Protein 6WQW (pdb70)

Secondary structure (DSSP, 8-state):
--HHHHTTTT-EEEEEE-TTHHHHTHHHHHHH-SEEEESSTTSHHHH-SBTTB---HHHHHHHHHHHHTT-EEEEEEEEESTT--GGGG--HHHHHHHHHHHHHHHHHHTTTTEEEEEEEE--S---THHHHHHHHHHHHH-TTSEEEEEESSTTSHHHHHHHHHHHHHHHHTT----EEEE--EEESSSS-HHHHHHHHHHHHTT--EEEEEEEEEESS-SS------SS--HHHHHHHHHHHHHHHHHHHHTTTTEEEEEESSSSTTS-GGGTSSSTT-----SSB-TTS-B-HHHHHHHHH-

Organism: Thermobacillus composti (strain DSM 18247 / JCM 13945 / KWC4) (NCBI:txid717605)

Foldseek 3Di:
DAQCVLCVLQAFEAEEDWLPCCPVCVVLCLGHGQAYEHLPCLDACNADVAPPDGDCVGVVVRLVSNVVSNHAYAAPALAEDPDDHPNLPCPPVSNLVSSLVSLLVSLLVCAVRHQAYQQYEACQPCPLVSVLSSLVSNCVNHVRHAYEHEYEPCLVVVSVVVVLVSVVVSVVVVRRHAEYEYQAAEELVDDDLVSVLVSVVSRVVVVHAYEDAAHWYWLDDPVDADAPDPDDDPVSLVSLLVRLLSNLLSSSVVSVRYHHYYHHHSFQLDHCVCPPPHDNHGTGIDQHYSVSHGGSSVVSNSVSD

Sequence (305 aa):
LKLWEVFKDDFDIGAAVNVRTVDSAAELLRAQYNSITAENEMKPINTQPSEGVFTFEQADKIADFAAKHGKKLRGHTLVWHNQTPDWFFEGKETLLRRMRDHIHAVAGRYKGRTYCWDVVNEAVADGPEFIVRAFEYAHEADPDALLFYNDYNECNPAKRDKIIRLVKWLKEQGAPIHGIGMQGHYNLASPSIAEVREAIEKYAELGLVIHVTELDMSVYAWDDRRTDLLEPTAEMVERQAELYEQLFSLYREYRDVIRSVTFWGAADDYTWLSYFPVRGRRNWPLLFDAQHRPKEAFRRVVRTA

Structure (mmCIF, N/CA/C/O backbone):
data_6WQW
#
_entry.id   6WQW
#
_cell.length_a   81.264
_cell.length_b   81.264
_cell.length_c   92.363
_cell.angle_alpha   90.000
_cell.angle_beta   90.000
_cell.angle_gamma   90.000
#
_symmetry.space_group_name_H-M   'P 43 21 2'
#
loop_
_entity.id
_entity.type
_entity.pdbx_description
1 polymer Beta-xylanase
2 non-polymer beta-D-xylopyranose
3 water water
#
loop_
_atom_site.group_PDB
_atom_site.id
_atom_site.type_symbol
_atom_site.label_atom_id
_atom_site.label_alt_id
_atom_site.label_comp_id
_atom_site.label_asym_id
_atom_site.label_entity_id
_atom_site.label_seq_id
_atom_site.pdbx_PDB_ins_code
_atom_site.Cartn_x
_atom_site.Cartn_y
_atom_site.Cartn_z
_atom_site.occupancy
_atom_site.B_iso_or_equiv
_atom_site.auth_seq_id
_atom_site.auth_comp_id
_atom_site.auth_asym_id
_atom_site.auth_atom_id
_atom_site.pdbx_PDB_model_num
ATOM 1 N N . LEU A 1 4 ? 34.887 10.756 54.533 1.00 55.54 4 LEU A N 1
ATOM 2 C CA . LEU A 1 4 ? 35.002 12.210 54.501 1.00 57.57 4 LEU A CA 1
ATOM 3 C C . LEU A 1 4 ? 36.238 12.634 53.714 1.00 48.45 4 LEU A C 1
ATOM 4 O O . LEU A 1 4 ? 37.278 11.979 53.773 1.00 40.65 4 LEU A O 1
ATOM 9 N N . LYS A 1 5 ? 36.119 13.739 52.981 1.00 46.89 5 LYS A N 1
ATOM 10 C CA . LYS A 1 5 ? 37.143 14.175 52.042 1.00 42.44 5 LYS A CA 1
ATOM 11 C C . LYS A 1 5 ? 37.609 15.580 52.398 1.00 38.40 5 LYS A C 1
ATOM 12 O O . LYS A 1 5 ? 36.786 16.475 52.618 1.00 39.49 5 LYS A O 1
ATOM 18 N N . LEU A 1 6 ? 38.933 15.760 52.446 1.00 38.43 6 LEU A N 1
ATOM 19 C CA . LEU A 1 6 ? 39.520 17.025 52.884 1.00 38.52 6 LEU A CA 1
ATOM 20 C C . LEU A 1 6 ? 39.025 18.193 52.041 1.00 38.42 6 LEU A C 1
ATOM 21 O O . LEU A 1 6 ? 38.576 19.213 52.578 1.00 47.90 6 LEU A O 1
ATOM 26 N N . TRP A 1 7 ? 39.119 18.069 50.714 1.00 33.21 7 TRP A N 1
ATOM 27 C CA . TRP A 1 7 ? 38.732 19.174 49.842 1.00 32.93 7 TRP A CA 1
ATOM 28 C C . TRP A 1 7 ? 37.286 19.588 50.080 1.00 32.39 7 TRP A C 1
ATOM 29 O O . TRP A 1 7 ? 36.979 20.784 50.145 1.00 35.69 7 TRP A O 1
ATOM 40 N N . GLU A 1 8 ? 36.381 18.615 50.207 1.00 36.24 8 GLU A N 1
ATOM 41 C CA . GLU A 1 8 ? 34.974 18.943 50.410 1.00 45.11 8 GLU A CA 1
ATOM 42 C C . GLU A 1 8 ? 34.747 19.658 51.735 1.00 43.28 8 GLU A C 1
ATOM 43 O O . GLU A 1 8 ? 33.857 20.510 51.832 1.00 46.43 8 GLU A O 1
ATOM 49 N N . VAL A 1 9 ? 35.539 19.335 52.757 1.00 42.67 9 VAL A N 1
ATOM 50 C CA . VAL A 1 9 ? 35.368 19.974 54.057 1.00 41.90 9 VAL A CA 1
ATOM 51 C C . VAL A 1 9 ? 35.687 21.463 53.969 1.00 41.99 9 VAL A C 1
ATOM 52 O O . VAL A 1 9 ? 35.019 22.292 54.599 1.00 38.51 9 VAL A O 1
ATOM 56 N N . PHE A 1 10 ? 36.688 21.832 53.169 1.00 37.67 10 PHE A N 1
ATOM 57 C CA . PHE A 1 10 ? 37.127 23.218 53.047 1.00 38.70 10 PHE A CA 1
ATOM 58 C C . PHE A 1 10 ? 36.796 23.824 51.686 1.00 41.75 10 PHE A C 1
ATOM 59 O O . PHE A 1 10 ? 37.392 24.838 51.308 1.00 40.08 10 PHE A O 1
ATOM 67 N N . LYS A 1 11 ? 35.851 23.234 50.947 1.00 41.99 11 LYS A N 1
ATOM 68 C CA . LYS A 1 11 ? 35.651 23.631 49.555 1.00 48.01 11 LYS A CA 1
ATOM 69 C C . LYS A 1 11 ? 35.211 25.084 49.424 1.00 45.00 11 LYS A C 1
ATOM 70 O O . LYS A 1 11 ? 35.507 25.729 48.412 1.00 48.19 11 LYS A O 1
ATOM 76 N N . ASP A 1 12 ? 34.511 25.618 50.422 1.00 48.54 12 ASP A N 1
ATOM 77 C CA . ASP A 1 12 ? 34.113 27.018 50.414 1.00 50.40 12 ASP A CA 1
ATOM 78 C C . ASP A 1 12 ? 35.085 27.909 51.173 1.00 50.68 12 ASP A C 1
ATOM 79 O O . ASP A 1 12 ? 34.835 29.111 51.301 1.00 47.20 12 ASP A O 1
ATOM 84 N N . ASP A 1 13 ? 36.183 27.349 51.679 1.00 52.09 13 ASP A N 1
ATOM 85 C CA . ASP A 1 13 ? 37.240 28.114 52.326 1.00 46.30 13 ASP A CA 1
ATOM 86 C C . ASP A 1 13 ? 38.436 28.330 51.407 1.00 44.99 13 ASP A C 1
ATOM 87 O O . ASP A 1 13 ? 38.870 29.468 51.209 1.00 40.65 13 ASP A O 1
ATOM 92 N N . PHE A 1 14 ? 38.976 27.251 50.846 1.00 40.91 14 PHE A N 1
ATOM 93 C CA . PHE A 1 14 ? 40.126 27.300 49.952 1.00 36.26 14 PHE A CA 1
ATOM 94 C C . PHE A 1 14 ? 40.308 25.920 49.339 1.00 32.55 14 PHE A C 1
ATOM 95 O O . PHE A 1 14 ? 39.784 24.925 49.848 1.00 36.75 14 PHE A O 1
ATOM 103 N N . ASP A 1 15 ? 41.056 25.872 48.240 1.00 30.81 15 ASP A N 1
ATOM 104 C CA . ASP A 1 15 ? 41.431 24.589 47.664 1.00 38.85 15 ASP A CA 1
ATOM 105 C C . ASP A 1 15 ? 42.294 23.806 48.646 1.00 35.56 15 ASP A C 1
ATOM 106 O O . ASP A 1 15 ? 42.962 24.376 49.513 1.00 30.78 15 ASP A O 1
ATOM 111 N N . ILE A 1 16 ? 42.274 22.485 48.508 1.00 34.81 16 ILE A N 1
ATOM 112 C CA . ILE A 1 16 ? 43.159 21.601 49.256 1.00 38.64 16 ILE A CA 1
ATOM 113 C C . ILE A 1 16 ? 44.013 20.870 48.233 1.00 34.53 16 ILE A C 1
ATOM 114 O O . ILE A 1 16 ? 43.532 19.957 47.548 1.00 29.98 16 ILE A O 1
ATOM 119 N N . GLY A 1 17 ? 45.275 21.270 48.124 1.00 34.71 17 GLY A N 1
ATOM 120 C CA . GLY A 1 17 ? 46.133 20.741 47.084 1.00 35.39 17 GLY A CA 1
ATOM 121 C C . GLY A 1 17 ? 47.238 19.824 47.562 1.00 35.22 17 GLY A C 1
ATOM 122 O O . GLY A 1 17 ? 47.533 19.764 48.760 1.00 32.02 17 GLY A O 1
ATOM 123 N N . ALA A 1 18 ? 47.855 19.102 46.629 1.00 30.19 18 ALA A N 1
ATOM 124 C CA . ALA A 1 18 ? 48.970 18.221 46.934 1.00 28.68 18 ALA A CA 1
ATOM 125 C C . ALA A 1 18 ? 49.988 18.291 45.808 1.00 30.83 18 ALA A C 1
ATOM 126 O O . ALA A 1 18 ? 49.621 18.330 44.630 1.00 30.85 18 ALA A O 1
ATOM 128 N N . ALA A 1 19 ? 51.264 18.313 46.177 1.00 34.86 19 ALA A N 1
ATOM 129 C CA . ALA A 1 19 ? 52.331 18.204 45.196 1.00 30.48 19 ALA A CA 1
ATOM 130 C C . ALA A 1 19 ? 52.501 16.750 44.784 1.00 34.91 19 ALA A C 1
ATOM 131 O O . ALA A 1 19 ? 52.452 15.844 45.620 1.00 35.67 19 ALA A O 1
ATOM 133 N N . VAL A 1 20 ? 52.686 16.526 43.483 1.00 32.23 20 VAL A N 1
ATOM 134 C CA . VAL A 1 20 ? 52.865 15.185 42.947 1.00 42.59 20 VAL A CA 1
ATOM 135 C C . VAL A 1 20 ? 54.036 15.185 41.974 1.00 39.63 20 VAL A C 1
ATOM 136 O O . VAL A 1 20 ? 54.431 16.220 41.433 1.00 35.04 20 VAL A O 1
ATOM 140 N N . ASN A 1 21 ? 54.596 13.997 41.768 1.00 38.99 21 ASN A N 1
ATOM 141 C CA . ASN A 1 21 ? 55.617 13.757 40.760 1.00 41.10 21 ASN A CA 1
ATOM 142 C C . ASN A 1 21 ? 55.163 12.596 39.883 1.00 43.42 21 ASN A C 1
ATOM 143 O O . ASN A 1 21 ? 54.068 12.052 40.057 1.00 39.00 21 ASN A O 1
ATOM 148 N N . VAL A 1 22 ? 56.020 12.206 38.936 1.00 38.55 22 VAL A N 1
ATOM 149 C CA . VAL A 1 22 ? 55.665 11.149 37.995 1.00 39.41 22 VAL A CA 1
ATOM 150 C C . VAL A 1 22 ? 55.433 9.815 38.690 1.00 41.09 22 VAL A C 1
ATOM 151 O O . VAL A 1 22 ? 54.815 8.918 38.109 1.00 41.33 22 VAL A O 1
ATOM 155 N N . ARG A 1 23 ? 55.913 9.658 39.924 1.00 42.44 23 ARG A N 1
ATOM 156 C CA . ARG A 1 23 ? 55.687 8.433 40.686 1.00 45.64 23 ARG A CA 1
ATOM 157 C C . ARG A 1 23 ? 54.419 8.531 41.532 1.00 40.61 23 ARG A C 1
ATOM 158 O O . ARG A 1 23 ? 53.507 7.708 41.396 1.00 37.92 23 ARG A O 1
ATOM 166 N N . TH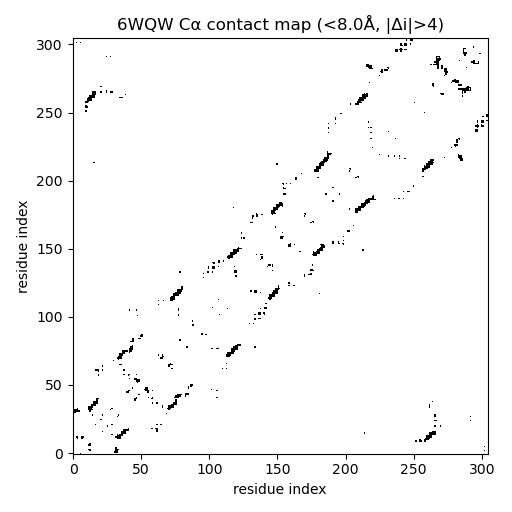R A 1 24 ? 54.350 9.537 42.409 1.00 40.19 24 THR A N 1
ATOM 167 C CA . THR A 1 24 ? 53.238 9.636 43.348 1.00 41.08 24 THR A CA 1
ATOM 168 C C . THR A 1 24 ? 51.911 9.931 42.663 1.00 39.70 24 THR A C 1
ATOM 169 O O . THR A 1 24 ? 50.857 9.674 43.253 1.00 43.69 24 THR A O 1
ATOM 173 N N . VAL A 1 25 ? 51.932 10.461 41.437 1.00 43.28 25 VAL A N 1
ATOM 174 C CA . VAL A 1 25 ? 50.685 10.651 40.708 1.00 40.10 25 VAL A CA 1
ATOM 175 C C . VAL A 1 25 ? 50.043 9.313 40.365 1.00 44.71 25 VAL A C 1
ATOM 176 O O . VAL A 1 25 ? 48.843 9.260 40.071 1.00 46.69 25 VAL A O 1
ATOM 180 N N . ASP A 1 26 ? 50.813 8.225 40.408 1.00 45.52 26 ASP A N 1
ATOM 181 C CA . ASP A 1 26 ? 50.299 6.873 40.229 1.00 47.79 26 ASP A CA 1
ATOM 182 C C . ASP A 1 26 ? 50.121 6.141 41.553 1.00 45.67 26 ASP A C 1
ATOM 183 O O . ASP A 1 26 ? 49.086 5.507 41.777 1.00 50.37 26 ASP A O 1
ATOM 188 N N . SER A 1 27 ? 51.115 6.221 42.442 1.00 44.87 27 SER A N 1
ATOM 189 C CA . SER A 1 27 ? 51.052 5.478 43.696 1.00 46.27 27 SER A CA 1
ATOM 190 C C . SER A 1 27 ? 50.007 6.050 44.645 1.00 44.44 27 SER A C 1
ATOM 191 O O . SER A 1 27 ? 49.435 5.308 45.452 1.00 47.71 27 SER A O 1
ATOM 194 N N . ALA A 1 28 ? 49.746 7.354 44.572 1.00 38.86 28 ALA A N 1
ATOM 195 C CA . ALA A 1 28 ? 48.739 8.004 45.402 1.00 43.26 28 ALA A CA 1
ATOM 196 C C . ALA A 1 28 ? 47.498 8.374 44.596 1.00 48.39 28 ALA A C 1
ATOM 197 O O . ALA A 1 28 ? 46.801 9.336 44.927 1.00 39.38 28 ALA A O 1
ATOM 199 N N . ALA A 1 29 ? 47.207 7.606 43.543 1.00 44.26 29 ALA A N 1
ATOM 200 C CA . ALA A 1 29 ? 46.121 7.958 42.632 1.00 51.07 29 ALA A CA 1
ATOM 201 C C . ALA A 1 29 ? 44.778 7.991 43.351 1.00 45.75 29 ALA A C 1
ATOM 202 O O . ALA A 1 29 ? 43.996 8.935 43.185 1.00 39.92 29 ALA A O 1
ATOM 204 N N . GLU A 1 30 ? 44.490 6.966 44.156 1.00 40.55 30 GLU A N 1
ATOM 205 C CA . GLU A 1 30 ? 43.206 6.911 44.847 1.00 46.98 30 GLU A CA 1
ATOM 206 C C . GLU A 1 30 ? 43.099 8.000 45.908 1.00 43.61 30 GLU A C 1
ATOM 207 O O . GLU A 1 30 ? 42.032 8.598 46.086 1.00 45.97 30 GLU A O 1
ATOM 213 N N . LEU A 1 31 ? 44.194 8.270 46.622 1.00 43.19 31 LEU A N 1
ATOM 214 C CA . LEU A 1 31 ? 44.176 9.316 47.640 1.00 42.05 31 LEU A CA 1
ATOM 215 C C . LEU A 1 31 ? 43.993 10.693 47.015 1.00 41.39 31 LEU A C 1
ATOM 216 O O . LEU A 1 31 ? 43.231 11.519 47.531 1.00 39.93 31 LEU A O 1
ATOM 221 N N . LEU A 1 32 ? 44.682 10.957 45.902 1.00 41.78 32 LEU A N 1
ATOM 222 C CA . LEU A 1 32 ? 44.557 12.253 45.244 1.00 40.43 32 LEU A CA 1
ATOM 223 C C . LEU A 1 32 ? 43.154 12.460 44.689 1.00 39.28 32 LEU A C 1
ATOM 224 O O . LEU A 1 32 ? 42.601 13.563 44.773 1.00 32.82 32 LEU A O 1
ATOM 229 N N . ARG A 1 33 ? 42.562 11.408 44.119 1.00 33.45 33 ARG A N 1
ATOM 230 C CA . ARG A 1 33 ? 41.225 11.527 43.546 1.00 42.92 33 ARG A CA 1
ATOM 231 C C . ARG A 1 33 ? 40.183 11.858 44.606 1.00 43.99 33 ARG A C 1
ATOM 232 O O . ARG A 1 33 ? 39.184 12.523 44.307 1.00 40.25 33 ARG A O 1
ATOM 240 N N . ALA A 1 34 ? 40.398 11.418 45.843 1.00 46.80 34 ALA A N 1
ATOM 241 C CA . ALA A 1 34 ? 39.397 11.545 46.895 1.00 43.21 34 ALA A CA 1
ATOM 242 C C . ALA A 1 34 ? 39.598 12.761 47.788 1.00 36.92 34 ALA A C 1
ATOM 243 O O . ALA A 1 34 ? 38.623 13.440 48.124 1.00 39.60 34 ALA A O 1
ATOM 245 N N . GLN A 1 35 ? 40.838 13.067 48.178 1.00 39.52 35 GLN A N 1
ATOM 246 C CA . GLN A 1 35 ? 41.081 14.016 49.255 1.00 38.90 35 GLN A CA 1
ATOM 247 C C . GLN A 1 35 ? 41.549 15.393 48.804 1.00 35.32 35 GLN A C 1
ATOM 248 O O . GLN A 1 35 ? 41.402 16.350 49.570 1.00 36.20 35 GLN A O 1
ATOM 254 N N . TYR A 1 36 ? 42.102 15.524 47.603 1.00 32.46 36 TYR A N 1
ATOM 255 C CA . TYR A 1 36 ? 42.596 16.801 47.115 1.00 32.88 36 TYR A CA 1
ATOM 256 C C . TYR A 1 36 ? 41.812 17.228 45.881 1.00 34.48 36 TYR A C 1
ATOM 257 O O . TYR A 1 36 ? 41.335 16.392 45.110 1.00 31.89 36 TYR A O 1
ATOM 266 N N . ASN A 1 37 ? 41.673 18.544 45.708 1.00 33.64 37 ASN A N 1
ATOM 267 C CA . ASN A 1 37 ? 41.068 19.111 44.511 1.00 35.33 37 ASN A CA 1
ATOM 268 C C . ASN A 1 37 ? 42.037 19.967 43.714 1.00 33.37 37 ASN A C 1
ATOM 269 O O . ASN A 1 37 ? 41.629 20.586 42.724 1.00 32.50 37 ASN A O 1
ATOM 274 N N . SER A 1 38 ? 43.299 20.029 44.124 1.00 32.79 38 SER A N 1
ATOM 275 C CA . SER A 1 38 ? 44.316 20.802 43.437 1.00 34.67 38 SER A CA 1
ATOM 276 C C . SER A 1 38 ? 45.601 19.991 43.419 1.00 38.27 38 SER A C 1
ATOM 277 O O . SER A 1 38 ? 45.908 19.278 44.379 1.00 31.45 38 SER A O 1
ATOM 280 N N . ILE A 1 39 ? 46.342 20.090 42.320 1.00 31.10 39 ILE A N 1
ATOM 281 C CA . ILE A 1 39 ? 47.584 19.351 42.142 1.00 32.11 39 ILE A CA 1
ATOM 282 C C . ILE A 1 39 ? 48.662 20.322 41.683 1.00 30.26 39 ILE A C 1
ATOM 283 O O . ILE A 1 39 ? 48.388 21.252 40.917 1.00 32.98 39 ILE A O 1
ATOM 288 N N . THR A 1 40 ? 49.884 20.119 42.172 1.00 32.55 40 THR A N 1
ATOM 289 C CA . THR A 1 40 ? 51.048 20.865 41.719 1.00 30.24 40 THR A CA 1
ATOM 290 C C . THR A 1 40 ? 52.152 19.884 41.356 1.00 32.98 40 THR A C 1
ATOM 291 O O . THR A 1 40 ? 52.397 18.918 42.085 1.00 33.25 40 THR A O 1
ATOM 295 N N . ALA A 1 41 ? 52.804 20.124 40.222 1.00 31.65 41 ALA A N 1
ATOM 296 C CA . ALA A 1 41 ? 53.948 19.311 39.834 1.00 33.30 41 ALA A CA 1
ATOM 297 C C . ALA A 1 41 ? 55.146 19.658 40.708 1.00 29.17 41 ALA A C 1
ATOM 298 O O . ALA A 1 41 ? 55.543 20.823 40.801 1.00 36.84 41 ALA A O 1
ATOM 300 N N . GLU A 1 42 ? 55.722 18.641 41.352 1.00 35.02 42 GLU A N 1
ATOM 301 C CA . GLU A 1 42 ? 56.791 18.884 42.316 1.00 34.26 42 GLU A CA 1
ATOM 302 C C . GLU A 1 42 ? 58.062 19.373 41.630 1.00 37.21 42 GLU A C 1
ATOM 303 O O . GLU A 1 42 ? 58.695 20.330 42.088 1.00 35.74 42 GLU A O 1
ATOM 309 N N . ASN A 1 43 ? 58.454 18.723 40.533 1.00 38.51 43 ASN A N 1
ATOM 310 C CA . ASN A 1 43 ? 59.672 19.081 39.817 1.00 35.34 43 ASN A CA 1
ATOM 311 C C . ASN A 1 43 ? 59.511 19.131 38.306 1.00 37.09 43 ASN A C 1
ATOM 312 O O . ASN A 1 43 ? 60.383 19.693 37.633 1.00 36.97 43 ASN A O 1
ATOM 317 N N . GLU A 1 44 ? 58.432 18.579 37.755 1.00 35.09 44 GLU A N 1
ATOM 318 C CA . GLU A 1 44 ? 58.358 18.314 36.325 1.00 32.58 44 GLU A CA 1
ATOM 319 C C . GLU A 1 44 ? 58.121 19.564 35.487 1.00 32.39 44 GLU A C 1
ATOM 320 O O . GLU A 1 44 ? 58.376 19.535 34.278 1.00 37.51 44 GLU A O 1
ATOM 326 N N . MET A 1 45 ? 57.647 20.653 36.087 1.00 35.03 45 MET A N 1
ATOM 327 C CA . MET A 1 45 ? 57.444 21.906 35.372 1.00 36.08 45 MET A CA 1
ATOM 328 C C . MET A 1 45 ? 58.527 22.933 35.675 1.00 36.83 45 MET A C 1
ATOM 329 O O . MET A 1 45 ? 58.368 24.109 35.333 1.00 40.18 45 MET A O 1
ATOM 334 N N . LYS A 1 46 ? 59.619 22.516 36.306 1.00 42.01 46 LYS A N 1
ATOM 335 C CA . LYS A 1 46 ? 60.733 23.402 36.592 1.00 38.51 46 LYS A CA 1
ATOM 336 C C . LYS A 1 46 ? 61.572 23.619 35.334 1.00 38.88 46 LYS A C 1
ATOM 337 O O . LYS A 1 46 ? 61.472 22.852 34.373 1.00 36.48 46 LYS A O 1
ATOM 343 N N . PRO A 1 47 ? 62.394 24.676 35.307 1.00 36.55 47 PRO A N 1
ATOM 344 C CA . PRO A 1 47 ? 63.123 24.997 34.063 1.00 37.42 47 PRO A CA 1
ATOM 345 C C . PRO A 1 47 ? 64.000 23.873 33.525 1.00 43.63 47 PRO A C 1
ATOM 346 O O . PRO A 1 47 ? 63.930 23.575 32.324 1.00 50.71 47 PRO A O 1
ATOM 350 N N . ILE A 1 48 ? 64.831 23.240 34.361 1.00 41.16 48 ILE A N 1
ATOM 351 C CA . ILE A 1 48 ? 65.718 22.200 33.844 1.00 46.33 48 ILE A CA 1
ATOM 352 C C . ILE A 1 48 ? 64.942 20.982 33.363 1.00 41.77 48 ILE A C 1
ATOM 353 O O . ILE A 1 48 ? 65.442 20.228 32.521 1.00 43.24 48 ILE A O 1
ATOM 358 N N . ASN A 1 49 ? 63.733 20.764 33.876 1.00 39.00 49 ASN A N 1
ATOM 359 C CA . ASN A 1 49 ? 62.929 19.624 33.466 1.00 39.57 49 ASN A CA 1
ATOM 360 C C . ASN A 1 49 ? 62.053 19.923 32.258 1.00 38.41 49 ASN A C 1
ATOM 361 O O . ASN A 1 49 ? 61.497 18.989 31.669 1.00 33.82 49 ASN A O 1
ATOM 366 N N . THR A 1 50 ? 61.924 21.189 31.871 1.00 36.23 50 THR A N 1
ATOM 367 C CA . THR A 1 50 ? 61.110 21.581 30.727 1.00 36.96 50 THR A CA 1
ATOM 368 C C . THR A 1 50 ? 61.926 21.996 29.515 1.00 35.82 50 THR A C 1
ATOM 369 O O . THR A 1 50 ? 61.521 21.713 28.389 1.00 34.96 50 THR A O 1
ATOM 373 N N . GLN A 1 51 ? 63.066 22.663 29.705 1.00 40.05 51 GLN A N 1
ATOM 374 C CA . GLN A 1 51 ? 63.945 23.053 28.602 1.00 38.70 51 GLN A CA 1
ATOM 375 C C . GLN A 1 51 ? 65.383 22.719 28.973 1.00 41.61 51 GLN A C 1
ATOM 376 O O . GLN A 1 51 ? 66.120 23.574 29.483 1.00 42.64 51 GLN A O 1
ATOM 382 N N . PRO A 1 52 ? 65.820 21.480 28.729 1.00 41.18 52 PRO A N 1
ATOM 383 C CA . PRO A 1 52 ? 67.200 21.105 29.083 1.00 42.43 52 PRO A CA 1
ATOM 384 C C . PRO A 1 52 ? 68.259 21.880 28.318 1.00 41.16 52 PRO A C 1
ATOM 385 O O . PRO A 1 52 ? 69.331 22.157 28.870 1.00 42.41 52 PRO A O 1
ATOM 389 N N . SER A 1 53 ? 67.999 22.227 27.059 1.00 44.99 53 SER A N 1
ATOM 390 C CA . SER A 1 53 ? 68.885 23.078 26.279 1.00 44.29 53 SER A CA 1
ATOM 391 C C . SER A 1 53 ? 68.029 24.047 25.478 1.00 39.11 53 SER A C 1
ATOM 392 O O . SER A 1 53 ? 66.815 23.870 25.349 1.00 38.90 53 SER A O 1
ATOM 395 N N . GLU A 1 54 ? 68.669 25.081 24.935 1.00 40.26 54 GLU A N 1
ATOM 396 C CA . GLU A 1 54 ? 67.929 26.134 24.248 1.00 39.83 54 GLU A CA 1
ATOM 397 C C . GLU A 1 54 ? 67.214 25.580 23.023 1.00 39.83 54 GLU A C 1
ATOM 398 O O . GLU A 1 54 ? 67.847 25.031 22.116 1.00 41.78 54 GLU A O 1
ATOM 404 N N . GLY A 1 55 ? 65.891 25.729 23.000 1.00 39.96 55 GLY A N 1
ATOM 405 C CA . GLY A 1 55 ? 65.086 25.263 21.893 1.00 41.60 55 GLY A CA 1
ATOM 406 C C . GLY A 1 55 ? 64.656 23.815 21.968 1.00 40.44 55 GLY A C 1
ATOM 407 O O . GLY A 1 55 ? 63.979 23.341 21.046 1.00 40.14 55 GLY A O 1
ATOM 408 N N . VAL A 1 56 ? 65.024 23.096 23.024 1.00 38.19 56 VAL A N 1
ATOM 409 C CA . VAL A 1 56 ? 64.646 21.698 23.207 1.00 36.12 56 VAL A CA 1
ATOM 410 C C . VAL A 1 56 ? 63.776 21.624 24.452 1.00 38.82 56 VAL A C 1
ATOM 411 O O . VAL A 1 56 ? 64.251 21.885 25.565 1.00 37.50 56 VAL A O 1
ATOM 415 N N . PHE A 1 57 ? 62.509 21.268 24.272 1.00 38.41 57 PHE A N 1
ATOM 416 C CA . PHE A 1 57 ? 61.551 21.215 25.366 1.00 35.36 57 PHE A CA 1
ATOM 417 C C . PHE A 1 57 ? 61.102 19.782 25.610 1.00 37.62 57 PHE A C 1
ATOM 418 O O . PHE A 1 57 ? 60.806 19.042 24.667 1.00 38.35 57 PHE A O 1
ATOM 426 N N . THR A 1 58 ? 61.059 19.397 26.884 1.00 33.40 58 THR A N 1
ATOM 427 C CA . THR A 1 58 ? 60.680 18.051 27.309 1.00 35.77 58 THR A CA 1
ATOM 428 C C . THR A 1 58 ? 59.472 18.175 28.232 1.00 34.80 58 THR A C 1
ATOM 429 O O . THR A 1 58 ? 59.619 18.473 29.421 1.00 40.46 58 THR A O 1
ATOM 433 N N . PHE A 1 59 ? 58.280 17.943 27.686 1.00 36.14 59 PHE A N 1
ATOM 434 C CA . PHE A 1 59 ? 57.037 18.104 28.426 1.00 37.44 59 PHE A CA 1
ATOM 435 C C . PHE A 1 59 ? 56.431 16.784 28.886 1.00 39.04 59 PHE A C 1
ATOM 436 O O . PHE A 1 59 ? 55.408 16.804 29.575 1.00 35.41 59 PHE A O 1
ATOM 444 N N . GLU A 1 60 ? 57.041 15.648 28.534 1.00 38.27 60 GLU A N 1
ATOM 445 C CA . GLU A 1 60 ? 56.432 14.343 28.788 1.00 41.88 60 GLU A CA 1
ATOM 446 C C . GLU A 1 60 ? 56.024 14.178 30.246 1.00 40.07 60 GLU A C 1
ATOM 447 O O . GLU A 1 60 ? 54.890 13.791 30.550 1.00 48.19 60 GLU A O 1
ATOM 453 N N . GLN A 1 61 ? 56.947 14.462 31.165 1.00 39.54 61 GLN A N 1
ATOM 454 C CA . GLN A 1 61 ? 56.679 14.215 32.577 1.00 40.68 61 GLN A CA 1
ATOM 455 C C . GLN A 1 61 ? 55.655 15.198 33.130 1.00 33.45 61 GLN A C 1
ATOM 456 O O . GLN A 1 61 ? 54.778 14.814 33.913 1.00 42.17 61 GLN A O 1
ATOM 462 N N . ALA A 1 62 ? 55.746 16.469 32.734 1.00 36.25 62 ALA A N 1
ATOM 463 C CA . ALA A 1 62 ? 54.750 17.440 33.170 1.00 35.08 62 ALA A CA 1
ATOM 464 C C . ALA A 1 62 ? 53.399 17.191 32.510 1.00 35.99 62 ALA A C 1
ATOM 465 O O . ALA A 1 62 ? 52.357 17.449 33.123 1.00 37.77 62 ALA A O 1
ATOM 467 N N . ASP A 1 63 ? 53.396 16.693 31.269 1.00 36.02 63 ASP A N 1
ATOM 468 C CA . ASP A 1 63 ? 52.139 16.336 30.616 1.00 36.07 63 ASP A CA 1
ATOM 469 C C . ASP A 1 63 ? 51.397 15.264 31.402 1.00 36.69 63 ASP A C 1
ATOM 470 O O . ASP A 1 63 ? 50.167 15.310 31.520 1.00 35.55 63 ASP A O 1
ATOM 475 N N . LYS A 1 64 ? 52.129 14.287 31.942 1.00 39.01 64 LYS A N 1
ATOM 476 C CA . LYS A 1 64 ? 51.502 13.221 32.717 1.00 42.06 64 LYS A CA 1
ATOM 477 C C . LYS A 1 64 ? 50.777 13.781 33.934 1.00 39.05 64 LYS A C 1
ATOM 478 O O . LYS A 1 64 ? 49.632 13.409 34.217 1.00 40.37 64 LYS A O 1
ATOM 484 N N . ILE A 1 65 ? 51.432 14.683 34.667 1.00 40.04 65 ILE A N 1
ATOM 485 C CA . ILE A 1 65 ? 50.813 15.273 35.849 1.00 36.78 65 ILE A CA 1
ATOM 486 C C . ILE A 1 65 ? 49.631 16.150 35.454 1.00 39.20 65 ILE A C 1
ATOM 487 O O . ILE A 1 65 ? 48.575 16.120 36.098 1.00 32.64 65 ILE A O 1
ATOM 492 N N . ALA A 1 66 ? 49.782 16.934 34.384 1.00 40.63 66 ALA A N 1
ATOM 493 C CA . ALA A 1 66 ? 48.683 17.780 33.928 1.00 34.48 66 ALA A CA 1
ATOM 494 C C . ALA A 1 66 ? 47.508 16.945 33.437 1.00 35.70 66 ALA A C 1
ATOM 495 O O . ALA A 1 66 ? 46.346 17.295 33.680 1.00 36.10 66 ALA A O 1
ATOM 497 N N . ASP A 1 67 ? 47.787 15.838 32.744 1.00 41.83 67 ASP A N 1
ATOM 498 C CA . ASP A 1 67 ? 46.712 14.981 32.255 1.00 46.34 67 ASP A CA 1
ATOM 499 C C . ASP A 1 67 ? 45.938 14.356 33.409 1.00 44.00 67 ASP A C 1
ATOM 500 O O . ASP A 1 67 ? 44.714 14.195 33.329 1.00 36.29 67 ASP A O 1
ATOM 505 N N . PHE A 1 68 ? 46.636 13.994 34.488 1.00 38.11 68 PHE A N 1
ATOM 506 C CA . PHE A 1 68 ? 45.959 13.469 35.670 1.00 39.36 68 PHE A CA 1
ATOM 507 C C . PHE A 1 68 ? 44.970 14.486 36.226 1.00 38.53 68 PHE A C 1
ATOM 508 O O . PHE A 1 68 ? 43.827 14.145 36.551 1.00 37.28 68 PHE A O 1
ATOM 516 N N . ALA A 1 69 ? 45.397 15.746 36.337 1.00 37.06 69 ALA A N 1
ATOM 517 C CA . ALA A 1 69 ? 44.526 16.784 36.880 1.00 37.28 69 ALA A CA 1
ATOM 518 C C . ALA A 1 69 ? 43.314 17.009 35.985 1.00 39.79 69 ALA A C 1
ATOM 519 O O . ALA A 1 69 ? 42.180 17.111 36.468 1.00 37.58 69 ALA A O 1
ATOM 521 N N . ALA A 1 70 ? 43.534 17.086 34.670 1.00 35.40 70 ALA A N 1
ATOM 522 C CA . ALA A 1 70 ? 42.425 17.293 33.745 1.00 38.28 70 ALA A CA 1
ATOM 523 C C . ALA A 1 70 ? 41.467 16.109 33.733 1.00 44.42 70 ALA A C 1
ATOM 524 O O . ALA A 1 70 ? 40.258 16.295 33.557 1.00 46.20 70 ALA A O 1
ATOM 526 N N . LYS A 1 71 ? 41.983 14.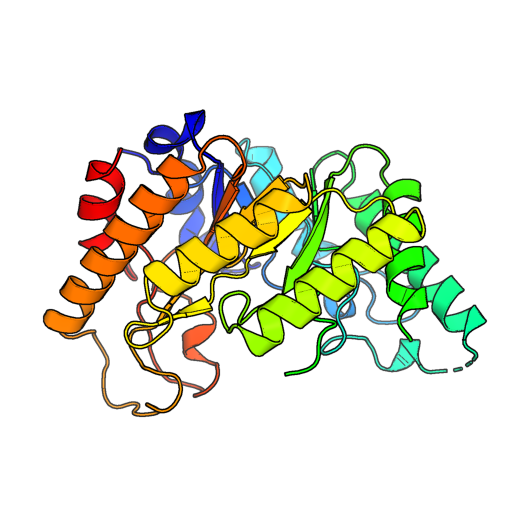892 33.919 1.00 46.24 71 LYS A N 1
ATOM 527 C CA . LYS A 1 71 ? 41.138 13.704 33.848 1.00 47.89 71 LYS A CA 1
ATOM 528 C C . LYS A 1 71 ? 40.163 13.642 35.015 1.00 46.57 71 LYS A C 1
ATOM 529 O O . LYS A 1 71 ? 39.003 13.249 34.844 1.00 48.22 71 LYS A O 1
ATOM 535 N N . HIS A 1 72 ? 40.620 14.006 36.213 1.00 41.27 72 HIS A N 1
ATOM 536 C CA . HIS A 1 72 ? 39.830 13.859 37.427 1.00 42.47 72 HIS A CA 1
ATOM 537 C C . HIS A 1 72 ? 39.325 15.196 37.957 1.00 41.07 72 HIS A C 1
ATOM 538 O O . HIS A 1 72 ? 38.957 15.295 39.132 1.00 47.87 72 HIS A O 1
ATOM 545 N N . GLY A 1 73 ? 39.298 16.222 37.114 1.00 42.21 73 GLY A N 1
ATOM 546 C CA . GLY A 1 73 ? 38.742 17.505 37.514 1.00 41.11 73 GLY A CA 1
ATOM 547 C C . GLY A 1 73 ? 39.461 18.161 38.672 1.00 42.65 73 GLY A C 1
ATOM 548 O O . GLY A 1 73 ? 38.817 18.755 39.544 1.00 41.41 73 GLY A O 1
ATOM 549 N N . LYS A 1 74 ? 40.784 18.055 38.710 1.00 40.46 74 LYS A N 1
ATOM 550 C CA . LYS A 1 74 ? 41.588 18.709 39.730 1.00 36.65 74 LYS A CA 1
ATOM 551 C C . LYS A 1 74 ? 42.119 20.029 39.193 1.00 33.83 74 LYS A C 1
ATOM 552 O O . LYS A 1 74 ? 42.450 20.142 38.009 1.00 39.57 74 LYS A O 1
ATOM 558 N N . LYS A 1 75 ? 42.185 21.029 40.064 1.00 29.42 75 LYS A N 1
ATOM 559 C CA . LYS A 1 75 ? 42.853 22.266 39.700 1.00 34.41 75 LYS A CA 1
ATOM 560 C C . LYS A 1 75 ? 44.359 22.030 39.627 1.00 33.52 75 LYS A C 1
ATOM 561 O O . LYS A 1 75 ? 44.894 21.079 40.204 1.00 32.82 75 LYS A O 1
ATOM 567 N N . LEU A 1 76 ? 45.046 22.901 38.893 1.00 33.48 76 LEU A N 1
ATOM 568 C CA . LEU A 1 76 ? 46.459 22.691 38.589 1.00 30.76 76 LEU A CA 1
ATOM 569 C C . LEU A 1 76 ? 47.221 23.988 38.810 1.00 32.02 76 LEU A C 1
ATOM 570 O O . LEU A 1 76 ? 47.002 24.971 38.095 1.00 34.14 76 LEU A O 1
ATOM 575 N N . ARG A 1 77 ? 48.117 23.986 39.795 1.00 30.25 77 ARG A N 1
ATOM 576 C CA . ARG A 1 77 ? 49.036 25.093 40.009 1.00 34.41 77 ARG A CA 1
ATOM 577 C C . ARG A 1 77 ? 50.285 24.894 39.162 1.00 33.50 77 ARG A C 1
ATOM 578 O O . ARG A 1 77 ? 50.794 23.777 39.037 1.00 30.00 77 ARG A O 1
ATOM 586 N N . GLY A 1 78 ? 50.776 25.987 38.582 1.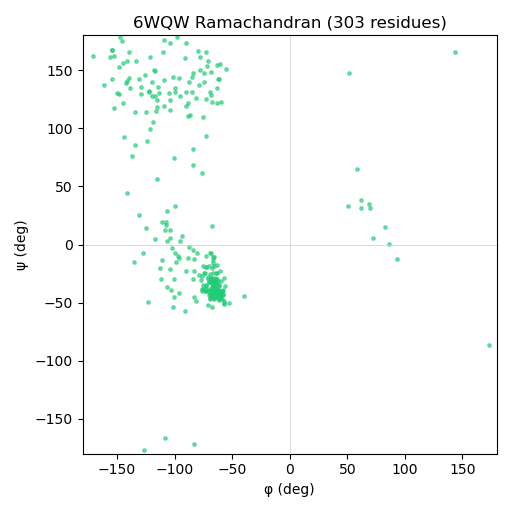00 31.11 78 GLY A N 1
ATOM 587 C CA . GLY A 1 78 ? 51.995 25.946 37.799 1.00 30.39 78 GLY A CA 1
ATOM 588 C C . GLY A 1 78 ? 53.197 26.331 38.638 1.00 27.61 78 GLY A C 1
ATOM 589 O O . GLY A 1 78 ? 53.207 27.386 39.278 1.00 32.48 78 GLY A O 1
ATOM 590 N N . HIS A 1 79 ? 54.218 25.476 38.621 1.00 29.37 79 HIS A N 1
ATOM 591 C CA . HIS A 1 79 ? 55.408 25.670 39.445 1.00 33.29 79 HIS A CA 1
ATOM 592 C C . HIS A 1 79 ? 56.586 24.998 38.758 1.00 32.06 79 HIS A C 1
ATOM 593 O O . HIS A 1 79 ? 56.567 23.779 38.569 1.00 35.92 79 HIS A O 1
ATOM 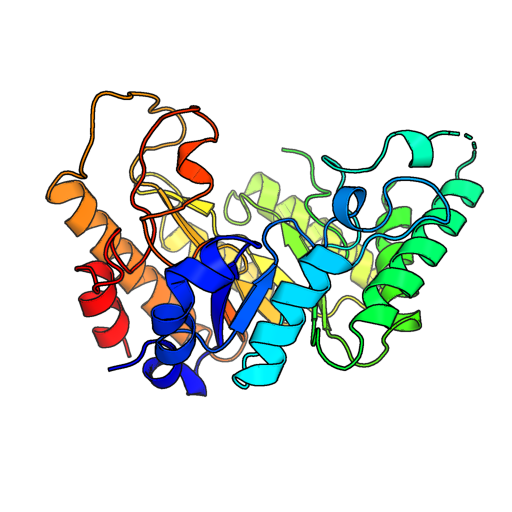600 N N . THR A 1 80 ? 57.604 25.771 38.374 1.00 36.38 80 THR A N 1
ATOM 601 C CA . THR A 1 80 ? 57.647 27.226 38.509 1.00 36.32 80 THR A CA 1
ATOM 602 C C . THR A 1 80 ? 58.388 27.784 37.292 1.00 34.65 80 THR A C 1
ATOM 603 O O . THR A 1 80 ? 59.179 27.073 36.672 1.00 33.06 80 THR A O 1
ATOM 607 N N . LEU A 1 81 ? 58.146 29.051 36.948 1.00 35.08 81 LEU A N 1
ATOM 608 C CA . LEU A 1 81 ? 58.690 29.583 35.701 1.00 34.51 81 LEU A CA 1
ATOM 609 C C . LEU A 1 81 ? 60.137 30.051 35.853 1.00 34.71 81 LEU A C 1
ATOM 610 O O . LEU A 1 81 ? 60.975 29.759 34.991 1.00 35.37 81 LEU A O 1
ATOM 615 N N . VAL A 1 82 ? 60.449 30.778 36.928 1.00 35.25 82 VAL A N 1
ATOM 616 C CA . VAL A 1 82 ? 61.791 31.300 37.176 1.00 37.80 82 VAL A CA 1
ATOM 617 C C . VAL A 1 82 ? 62.210 30.923 38.593 1.00 37.81 82 VAL A C 1
ATOM 618 O O . VAL A 1 82 ? 61.462 31.165 39.548 1.00 36.87 82 VAL A O 1
ATOM 622 N N . TRP A 1 83 ? 63.410 30.348 38.726 1.00 38.30 83 TRP A N 1
ATOM 623 C CA . TRP A 1 83 ? 63.949 29.895 40.005 1.00 42.93 83 TRP A CA 1
ATOM 624 C C . TRP A 1 83 ? 65.465 30.036 39.983 1.00 49.40 83 TRP A C 1
ATOM 625 O O . TRP A 1 83 ? 66.113 29.584 39.039 1.00 48.44 83 TRP A O 1
ATOM 636 N N . HIS A 1 84 ? 66.025 30.663 41.016 1.00 53.26 84 HIS A N 1
ATOM 637 C CA . HIS A 1 84 ? 67.464 30.900 41.065 1.00 72.19 84 HIS A CA 1
ATOM 638 C C . HIS A 1 84 ? 68.241 29.593 41.148 1.00 67.12 84 HIS A C 1
ATOM 639 O O . HIS A 1 84 ? 69.242 29.415 40.447 1.00 54.03 84 HIS A O 1
ATOM 646 N N . ASN A 1 85 ? 67.799 28.662 41.998 1.00 70.62 85 ASN A N 1
ATOM 647 C CA . ASN A 1 85 ? 68.653 27.526 42.329 1.00 70.44 85 ASN A CA 1
ATOM 648 C C . ASN A 1 85 ? 68.757 26.553 41.163 1.00 63.27 85 ASN A C 1
ATOM 649 O O . ASN A 1 85 ? 69.822 25.973 40.917 1.00 67.77 85 ASN A O 1
ATOM 654 N N . GLN A 1 86 ? 67.668 26.382 40.420 1.00 58.75 86 GLN A N 1
ATOM 655 C CA . GLN A 1 86 ? 67.631 25.396 39.353 1.00 65.21 86 GLN A CA 1
ATOM 656 C C . GLN A 1 86 ? 67.464 26.065 37.994 1.00 52.42 86 GLN A C 1
ATOM 657 O O . GLN A 1 86 ? 66.520 25.770 37.255 1.00 53.98 86 GLN A O 1
ATOM 663 N N . THR A 1 87 ? 68.362 26.980 37.663 1.00 52.61 87 THR A N 1
ATOM 664 C CA . THR A 1 87 ? 68.374 27.510 36.306 1.00 58.99 87 THR A CA 1
ATOM 665 C C . THR A 1 87 ? 69.456 26.810 35.505 1.00 58.71 87 THR A C 1
ATOM 666 O O . THR A 1 87 ? 70.590 26.686 35.992 1.00 55.00 87 THR A O 1
ATOM 670 N N . PRO A 1 88 ? 69.146 26.323 34.303 1.00 57.87 88 PRO A N 1
ATOM 671 C CA . PRO A 1 88 ? 70.155 25.614 33.508 1.00 51.90 88 PRO A CA 1
ATOM 672 C C . PRO A 1 88 ? 71.409 26.451 33.297 1.00 52.19 88 PRO A C 1
ATOM 673 O O . PRO A 1 88 ? 71.366 27.683 33.272 1.00 51.63 88 PRO A O 1
ATOM 677 N N . ASP A 1 89 ? 72.541 25.757 33.152 1.00 57.20 89 ASP A N 1
ATOM 678 C CA . ASP A 1 89 ? 73.804 26.445 32.910 1.00 58.61 89 ASP A CA 1
ATOM 679 C C . ASP A 1 89 ? 73.812 27.150 31.561 1.00 54.45 89 ASP A C 1
ATOM 680 O O . ASP A 1 89 ? 74.425 28.216 31.426 1.00 53.40 89 ASP A O 1
ATOM 685 N N . TRP A 1 90 ? 73.139 26.581 30.556 1.00 50.78 90 TRP A N 1
ATOM 686 C CA . TRP A 1 90 ? 73.129 27.192 29.231 1.00 50.91 90 TRP A CA 1
ATOM 687 C C . TRP A 1 90 ? 72.460 28.559 29.231 1.00 49.16 90 TRP A C 1
ATOM 688 O O . TRP A 1 90 ? 72.748 29.375 28.349 1.00 51.51 90 TRP A O 1
ATOM 699 N N . PHE A 1 91 ? 71.572 28.822 30.194 1.00 47.08 91 PHE A N 1
ATOM 700 C CA . PHE A 1 91 ? 70.903 30.117 30.257 1.00 51.16 91 PHE A CA 1
ATOM 701 C C . PHE A 1 91 ? 71.909 31.255 30.366 1.00 53.73 91 PHE A C 1
ATOM 702 O O . PHE A 1 91 ? 71.731 32.313 29.752 1.00 48.68 91 PHE A O 1
ATOM 710 N N . PHE A 1 92 ? 72.981 31.052 31.131 1.00 49.04 92 PHE A N 1
ATOM 711 C CA . PHE A 1 92 ? 73.990 32.082 31.338 1.00 56.09 92 PHE A CA 1
ATOM 712 C C . PHE A 1 92 ? 75.031 32.136 30.227 1.00 59.80 92 PHE A C 1
ATOM 713 O O . PHE A 1 92 ? 75.883 33.031 30.245 1.00 63.76 92 PHE A O 1
ATOM 721 N N . GLU A 1 93 ? 74.989 31.215 29.270 1.00 61.38 93 GLU A N 1
ATOM 722 C CA . GLU A 1 93 ? 75.938 31.223 28.162 1.00 59.56 93 GLU A CA 1
ATOM 723 C C . GLU A 1 93 ? 75.306 31.815 26.906 1.00 52.58 93 GLU A C 1
ATOM 724 O O . GLU A 1 93 ? 76.008 32.266 26.001 1.00 72.41 93 GLU A O 1
ATOM 730 N N . GLY A 1 101 ? 75.000 38.336 27.862 1.00 62.86 101 GLY A N 1
ATOM 731 C CA . GLY A 1 101 ? 74.389 39.653 27.872 1.00 66.68 101 GLY A CA 1
ATOM 732 C C . GLY A 1 101 ? 73.064 39.679 28.604 1.00 70.67 101 GLY A C 1
ATOM 733 O O . GLY A 1 101 ? 72.321 38.698 28.596 1.00 67.56 101 GLY A O 1
ATOM 734 N N . LYS A 1 102 ? 72.765 40.815 29.237 1.00 66.61 102 LYS A N 1
ATOM 735 C CA . LYS A 1 102 ? 71.539 40.926 30.020 1.00 71.02 102 LYS A CA 1
ATOM 736 C C . LYS A 1 102 ? 70.297 40.884 29.138 1.00 65.08 102 LYS A C 1
ATOM 737 O O . LYS A 1 102 ? 69.236 40.436 29.588 1.00 72.04 102 LYS A O 1
ATOM 743 N N . GLU A 1 103 ? 70.405 41.335 27.886 1.00 63.69 103 GLU A N 1
ATOM 744 C CA . GLU A 1 103 ? 69.255 41.297 26.988 1.00 63.03 103 GLU A CA 1
ATOM 745 C C . GLU A 1 103 ? 68.996 39.886 26.473 1.00 61.47 103 GLU A C 1
ATOM 746 O O . GLU A 1 103 ? 67.837 39.480 26.330 1.00 60.76 103 GLU A O 1
ATOM 752 N N . THR A 1 104 ? 70.059 39.129 26.186 1.00 64.83 104 THR A N 1
ATOM 753 C CA . THR A 1 104 ? 69.888 37.727 25.820 1.00 57.08 104 THR A CA 1
ATOM 754 C C . THR A 1 104 ? 69.236 36.941 26.951 1.00 53.58 104 THR A C 1
ATOM 755 O O . THR A 1 104 ? 68.435 36.033 26.698 1.00 53.60 104 THR A O 1
ATOM 759 N N . LEU A 1 105 ? 69.546 37.293 28.202 1.00 57.56 105 LEU A N 1
ATOM 760 C CA . LEU A 1 105 ? 68.873 36.671 29.338 1.00 56.25 105 LEU A CA 1
ATOM 761 C C . LEU A 1 105 ? 67.384 36.991 29.338 1.00 54.57 105 LEU A C 1
ATOM 762 O O . LEU A 1 105 ? 66.552 36.107 29.573 1.00 53.62 105 LEU A O 1
ATOM 767 N N . LEU A 1 106 ? 67.031 38.254 29.083 1.00 54.93 106 LEU A N 1
ATOM 768 C CA . LEU A 1 106 ? 65.622 38.623 28.982 1.00 55.56 106 LEU A CA 1
ATOM 769 C C . LEU A 1 106 ? 64.939 37.869 27.850 1.00 54.63 106 LEU A C 1
ATOM 770 O O . LEU A 1 106 ? 63.811 37.386 28.006 1.00 50.49 106 LEU A O 1
ATOM 775 N N . ARG A 1 107 ? 65.611 37.757 26.703 1.00 51.62 107 ARG A N 1
ATOM 776 C CA . ARG A 1 107 ? 65.029 37.067 25.557 1.00 58.69 107 ARG A CA 1
ATOM 777 C C . ARG A 1 107 ? 64.787 35.595 25.866 1.00 47.68 107 ARG A C 1
ATOM 778 O O . ARG A 1 107 ? 63.722 35.049 25.552 1.00 44.81 107 ARG A O 1
ATOM 786 N N . ARG A 1 108 ? 65.767 34.933 26.486 1.00 50.96 108 ARG A N 1
ATOM 787 C CA . ARG A 1 108 ? 65.603 33.524 26.828 1.00 46.65 108 ARG A CA 1
ATOM 788 C C . ARG A 1 108 ? 64.543 33.326 27.903 1.00 45.96 108 ARG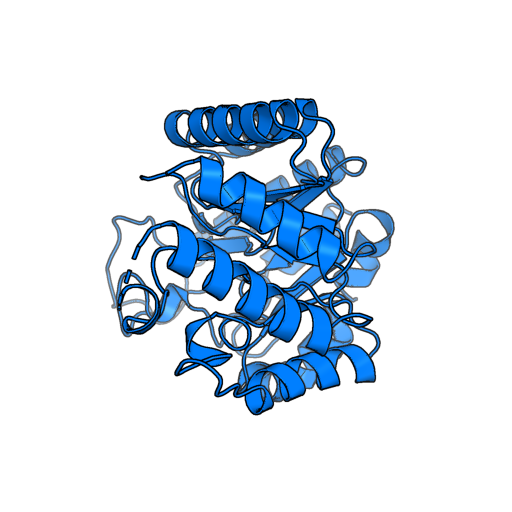 A C 1
ATOM 789 O O . ARG A 1 108 ? 63.839 32.309 27.897 1.00 41.87 108 ARG A O 1
ATOM 797 N N . MET A 1 109 ? 64.415 34.277 28.831 1.00 45.36 109 MET A N 1
ATOM 798 C CA . MET A 1 109 ? 63.365 34.184 29.840 1.00 48.20 109 MET A CA 1
ATOM 799 C C . MET A 1 109 ? 61.985 34.316 29.209 1.00 42.52 109 MET A C 1
ATOM 800 O O . MET A 1 109 ? 61.052 33.594 29.581 1.00 43.38 109 MET A O 1
ATOM 805 N N . ARG A 1 110 ? 61.838 35.232 28.248 1.00 41.50 110 ARG A N 1
ATOM 806 C CA . ARG A 1 110 ? 60.560 35.398 27.564 1.00 44.45 110 ARG A CA 1
ATOM 807 C C . ARG A 1 110 ? 60.207 34.163 26.743 1.00 42.22 110 ARG A C 1
ATOM 808 O O . ARG A 1 110 ? 59.048 33.732 26.723 1.00 44.89 110 ARG A O 1
ATOM 816 N N . ASP A 1 111 ? 61.197 33.582 26.060 1.00 43.19 111 ASP A N 1
ATOM 817 C CA . ASP A 1 111 ? 60.942 32.397 25.247 1.00 43.12 111 ASP A CA 1
ATOM 818 C C . ASP A 1 111 ? 60.517 31.215 26.107 1.00 43.46 111 ASP A C 1
ATOM 819 O O . ASP A 1 111 ? 59.570 30.497 25.765 1.00 42.25 111 ASP A O 1
ATOM 824 N N . HIS A 1 112 ? 61.208 30.995 27.228 1.00 44.79 112 HIS A N 1
ATOM 825 C CA . HIS A 1 112 ? 60.877 29.871 28.098 1.00 41.96 112 HIS A CA 1
ATOM 826 C C . HIS A 1 112 ? 59.490 30.036 28.705 1.00 38.39 112 HIS A C 1
ATOM 827 O O . HIS A 1 112 ? 58.697 29.087 28.739 1.00 36.09 112 HIS A O 1
ATOM 834 N N . ILE A 1 113 ? 59.181 31.240 29.191 1.00 32.41 113 ILE A N 1
ATOM 835 C CA . ILE A 1 113 ? 57.888 31.481 29.828 1.00 36.17 113 ILE A CA 1
ATOM 836 C C . ILE A 1 113 ? 56.752 31.232 28.844 1.00 33.97 113 ILE A C 1
ATOM 837 O O . ILE A 1 113 ? 55.750 30.591 29.181 1.00 40.74 113 ILE A O 1
ATOM 842 N N . HIS A 1 114 ? 56.894 31.721 27.610 1.00 38.90 114 HIS A N 1
ATOM 843 C CA . HIS A 1 114 ? 55.836 31.542 26.621 1.00 37.72 114 HIS A CA 1
ATOM 844 C C . HIS A 1 114 ? 55.634 30.071 26.281 1.00 36.08 114 HIS A C 1
ATOM 845 O O . HIS A 1 114 ? 54.499 29.622 26.082 1.00 38.32 114 HIS A O 1
ATOM 852 N N . ALA A 1 115 ? 56.722 29.302 26.215 1.00 30.97 115 ALA A N 1
ATOM 853 C CA . ALA A 1 115 ? 56.604 27.901 25.827 1.00 31.53 115 ALA A CA 1
ATOM 854 C C . ALA A 1 11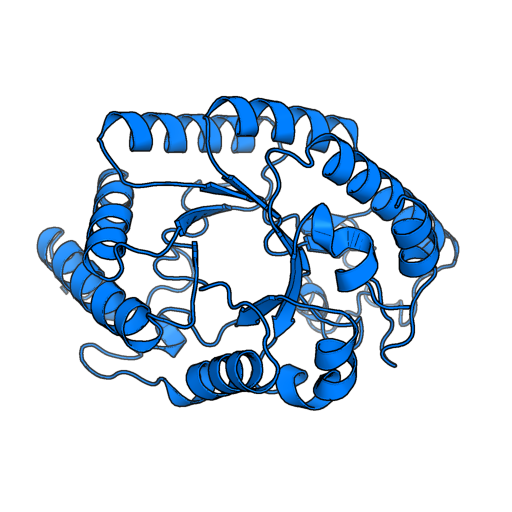5 ? 55.994 27.059 26.941 1.00 30.34 115 ALA A C 1
ATOM 855 O O . ALA A 1 115 ? 55.178 26.169 26.676 1.00 36.47 115 ALA A O 1
ATOM 857 N N . VAL A 1 116 ? 56.371 27.323 28.192 1.00 33.25 116 VAL A N 1
ATOM 858 C CA . VAL A 1 116 ? 55.871 26.515 29.301 1.00 31.09 116 VAL A CA 1
ATOM 859 C C . VAL A 1 116 ? 54.477 26.968 29.716 1.00 33.81 116 VAL A C 1
ATOM 860 O O . VAL A 1 116 ? 53.566 26.148 29.876 1.00 35.68 116 VAL A O 1
ATOM 864 N N . ALA A 1 117 ? 54.286 28.278 29.900 1.00 41.24 117 ALA A N 1
ATOM 865 C CA . ALA A 1 117 ? 52.961 28.778 30.255 1.00 35.59 117 ALA A CA 1
ATOM 866 C C . ALA A 1 117 ? 51.975 28.615 29.106 1.00 37.21 117 ALA A C 1
ATOM 867 O O . ALA A 1 117 ? 50.769 28.477 29.342 1.00 35.55 117 ALA A O 1
ATOM 869 N N . GLY A 1 118 ? 52.461 28.631 27.864 1.00 35.30 118 GLY A N 1
ATOM 870 C CA . GLY A 1 118 ? 51.573 28.413 26.735 1.00 38.25 118 GLY A CA 1
ATOM 871 C C . GLY A 1 118 ? 51.172 26.959 26.582 1.00 39.62 118 GLY A C 1
ATOM 872 O O . GLY A 1 118 ? 50.025 26.656 26.239 1.00 43.49 118 GLY A O 1
ATOM 873 N N . ARG A 1 119 ? 52.108 26.040 26.838 1.00 33.51 119 ARG A N 1
ATOM 874 C CA . ARG A 1 119 ? 51.811 24.616 26.715 1.00 38.41 119 ARG A CA 1
ATOM 875 C C . ARG A 1 119 ? 50.666 24.205 27.632 1.00 41.48 119 ARG A C 1
ATOM 876 O O . ARG A 1 119 ? 49.799 23.415 27.240 1.00 41.72 119 ARG A O 1
ATOM 884 N N . TYR A 1 120 ? 50.639 24.738 28.853 1.00 44.33 120 TYR A N 1
ATOM 885 C CA . TYR A 1 120 ? 49.647 24.358 29.848 1.00 37.58 120 TYR A CA 1
ATOM 886 C C . TYR A 1 120 ? 48.614 25.452 30.086 1.00 41.17 120 TYR A C 1
ATOM 887 O O . TYR A 1 120 ? 47.894 25.413 31.089 1.00 37.69 120 TYR A O 1
ATOM 896 N N . LYS A 1 121 ? 48.521 26.422 29.178 1.00 36.29 121 LYS A N 1
ATOM 897 C CA . LYS A 1 121 ? 47.434 27.388 29.232 1.00 43.04 121 LYS A CA 1
ATOM 898 C C . LYS A 1 121 ? 46.103 26.677 29.036 1.00 44.97 121 LYS A C 1
ATOM 899 O O . LYS A 1 121 ? 45.960 25.835 28.144 1.00 38.77 121 LYS A O 1
ATOM 905 N N . GLY A 1 122 ? 45.127 27.025 29.867 1.00 45.22 122 GLY A N 1
ATOM 906 C CA . GLY A 1 122 ? 43.873 26.310 29.912 1.00 49.94 122 GLY A CA 1
ATOM 907 C C . GLY A 1 122 ? 43.822 25.208 30.945 1.00 50.54 122 GLY A C 1
ATOM 908 O O . GLY A 1 122 ? 42.733 24.690 31.219 1.00 43.49 122 GLY A O 1
ATOM 909 N N . ARG A 1 123 ? 44.963 24.830 31.521 1.00 38.74 123 ARG A N 1
ATOM 910 C CA . ARG A 1 123 ? 45.018 23.833 32.583 1.00 43.33 123 ARG A CA 1
ATOM 911 C C . ARG A 1 123 ? 45.682 24.369 33.841 1.00 39.08 123 ARG A C 1
ATOM 912 O O . ARG A 1 123 ? 45.129 24.219 34.938 1.00 35.69 123 ARG A O 1
ATOM 920 N N . THR A 1 124 ? 46.850 24.995 33.720 1.00 38.01 124 THR A N 1
ATOM 921 C CA . THR A 1 124 ? 47.442 25.714 34.843 1.00 36.38 124 THR A CA 1
ATOM 922 C C . THR A 1 124 ? 46.685 27.021 35.039 1.00 34.69 124 THR A C 1
ATOM 923 O O . THR A 1 124 ? 46.780 27.931 34.209 1.00 36.02 124 THR A O 1
ATOM 927 N N . TYR A 1 125 ? 45.919 27.114 36.126 1.00 36.15 125 TYR A N 1
ATOM 928 C CA . TYR A 1 125 ? 45.162 28.327 36.403 1.00 36.53 125 TYR A CA 1
ATOM 929 C C . TYR A 1 125 ? 45.993 29.395 37.097 1.00 36.24 125 TYR A C 1
ATOM 930 O O . TYR A 1 125 ? 45.553 30.547 37.178 1.00 33.55 125 TYR A O 1
ATOM 939 N N . CYS A 1 126 ? 47.176 29.050 37.593 1.00 30.51 126 CYS A N 1
ATOM 940 C CA . CYS A 1 126 ? 48.054 30.019 38.225 1.00 32.92 126 CYS A CA 1
ATOM 941 C C . CYS A 1 126 ? 49.493 29.631 37.923 1.00 32.92 126 CYS A C 1
ATOM 942 O O . CYS A 1 126 ? 49.767 28.578 37.341 1.00 32.50 126 CYS A O 1
ATOM 945 N N . TRP A 1 127 ? 50.418 30.487 38.346 1.00 29.09 127 TRP A N 1
ATOM 946 C CA . TRP A 1 127 ? 51.835 30.228 38.146 1.00 30.97 127 TRP A CA 1
ATOM 947 C C . TRP A 1 127 ? 52.641 30.854 39.269 1.00 32.27 127 TRP A C 1
ATOM 948 O O . TRP A 1 127 ? 52.449 32.028 39.602 1.00 35.96 127 TRP A O 1
ATOM 959 N N . ASP A 1 128 ? 53.529 30.058 39.860 1.00 33.82 128 ASP A N 1
ATOM 960 C CA . ASP A 1 128 ? 54.650 30.617 40.598 1.00 34.77 128 ASP A CA 1
ATOM 961 C C . ASP A 1 128 ? 55.630 31.177 39.577 1.00 34.08 128 ASP A C 1
ATOM 962 O O . ASP A 1 128 ? 56.472 30.443 39.048 1.00 34.65 128 ASP A O 1
ATOM 967 N N . VAL A 1 129 ? 55.509 32.468 39.267 1.00 37.99 129 VAL A N 1
ATOM 968 C CA . VAL A 1 129 ? 56.307 33.051 38.192 1.00 33.66 129 VAL A CA 1
ATOM 969 C C . VAL A 1 129 ? 57.769 33.146 38.605 1.00 37.70 129 VAL A C 1
ATOM 970 O O . VAL A 1 129 ? 58.666 32.693 37.884 1.00 35.83 129 VAL A O 1
ATOM 974 N N . VAL A 1 130 ? 58.032 33.735 39.767 1.00 36.61 130 VAL A N 1
ATOM 975 C CA . VAL A 1 130 ? 59.379 33.858 40.308 1.00 38.01 130 VAL A CA 1
ATOM 976 C C . VAL A 1 130 ? 59.412 33.144 41.650 1.00 41.99 130 VAL A C 1
ATOM 977 O O . VAL A 1 130 ? 58.574 33.407 42.521 1.00 41.14 130 VAL A O 1
ATOM 981 N N . ASN A 1 131 ? 60.373 32.241 41.814 1.00 43.95 131 ASN A N 1
ATOM 982 C CA . ASN A 1 131 ? 60.476 31.400 42.998 1.00 38.82 131 ASN A CA 1
ATOM 983 C C . ASN A 1 131 ? 61.755 31.736 43.749 1.00 40.96 131 ASN A C 1
ATOM 984 O O . ASN A 1 131 ? 62.851 31.568 43.210 1.00 37.60 131 ASN A O 1
ATOM 989 N N . GLU A 1 132 ? 61.610 32.204 44.991 1.00 41.87 132 GLU A N 1
ATOM 990 C CA . GLU A 1 132 ? 62.722 32.366 45.931 1.00 44.62 132 GLU A CA 1
ATOM 991 C C . GLU A 1 132 ? 63.805 33.296 45.379 1.00 46.79 132 GLU A C 1
ATOM 992 O O . GLU A 1 132 ? 64.943 32.894 45.124 1.00 53.84 132 GLU A O 1
ATOM 998 N N . ALA A 1 133 ? 63.431 34.561 45.206 1.00 45.37 133 ALA A N 1
ATOM 999 C CA . ALA A 1 133 ? 64.386 35.577 44.786 1.00 50.15 133 ALA A CA 1
ATOM 1000 C C . ALA A 1 133 ? 65.066 36.269 45.958 1.00 54.47 133 ALA A C 1
ATOM 1001 O O . ALA A 1 133 ? 66.162 36.816 45.786 1.00 56.97 133 ALA A O 1
ATOM 1003 N N . VAL A 1 134 ? 64.452 36.253 47.137 1.00 53.65 134 VAL A N 1
ATOM 1004 C CA . VAL A 1 134 ? 65.021 36.909 48.308 1.00 57.37 134 VAL A CA 1
ATOM 1005 C C . VAL A 1 134 ? 66.062 35.993 48.937 1.00 55.03 134 VAL A C 1
ATOM 1006 O O . VAL A 1 134 ? 65.779 34.830 49.249 1.00 51.50 134 VAL A O 1
ATOM 1010 N N . ALA A 1 135 ? 67.269 36.517 49.126 1.00 56.21 135 ALA A N 1
ATOM 1011 C CA . ALA A 1 135 ? 68.340 35.728 49.716 1.00 62.04 135 ALA A CA 1
ATOM 1012 C C . ALA A 1 135 ? 68.117 35.556 51.212 1.00 61.01 135 ALA A C 1
ATOM 1013 O O . ALA A 1 135 ? 67.699 36.487 51.907 1.00 63.25 135 ALA A O 1
ATOM 1015 N N . ASP A 1 136 ? 68.392 34.354 51.705 1.00 58.84 136 ASP A N 1
ATOM 1016 C CA . ASP A 1 136 ? 68.320 34.089 53.134 1.00 63.07 136 ASP A CA 1
ATOM 1017 C C . ASP A 1 136 ? 69.417 34.858 53.857 1.00 66.64 136 ASP A C 1
ATOM 1018 O O . ASP A 1 136 ? 69.226 35.323 54.979 1.00 66.88 136 ASP A O 1
ATOM 1023 N N . GLY A 1 152 ? 69.191 43.028 38.049 1.00 79.11 152 GLY A N 1
ATOM 1024 C CA . GLY A 1 152 ? 68.885 42.347 39.293 1.00 69.72 152 GLY A CA 1
ATOM 1025 C C . GLY A 1 152 ? 67.398 42.223 39.560 1.00 66.72 152 GLY A C 1
ATOM 1026 O O . GLY A 1 152 ? 66.784 41.214 39.212 1.00 70.80 152 GLY A O 1
ATOM 1027 N N . PRO A 1 153 ? 66.810 43.252 40.178 1.00 70.03 153 PRO A N 1
ATOM 1028 C CA . PRO A 1 153 ? 65.372 43.197 40.481 1.00 63.39 153 PRO A CA 1
ATOM 1029 C C . PRO A 1 153 ? 64.486 43.395 39.265 1.00 56.84 153 PRO A C 1
ATOM 1030 O O . PRO A 1 153 ? 63.338 42.933 39.276 1.00 48.29 153 PRO A O 1
ATOM 1034 N N . GLU A 1 154 ? 64.980 44.064 38.220 1.00 57.75 154 GLU A N 1
ATOM 1035 C CA . GLU A 1 154 ? 64.189 44.273 37.013 1.00 59.25 154 GLU A CA 1
ATOM 1036 C C . GLU A 1 154 ? 63.833 42.967 36.318 1.00 53.56 154 GLU A C 1
ATOM 1037 O O . GLU A 1 154 ? 62.831 42.919 35.595 1.00 57.56 154 GLU A O 1
ATOM 1043 N N . PHE A 1 155 ? 64.626 41.911 36.519 1.00 57.19 155 PHE A N 1
ATOM 1044 C CA . PHE A 1 155 ? 64.307 40.618 35.923 1.00 51.31 155 PHE A CA 1
ATOM 1045 C C . PHE A 1 155 ? 62.986 40.072 36.446 1.00 50.93 155 PHE A C 1
ATOM 1046 O O . PHE A 1 155 ? 62.279 39.359 35.725 1.00 42.64 155 PHE A O 1
ATOM 1054 N N . ILE A 1 156 ? 62.639 40.392 37.694 1.00 51.56 156 ILE A N 1
ATOM 1055 C CA . ILE A 1 156 ? 61.404 39.877 38.275 1.00 51.99 156 ILE A CA 1
ATOM 1056 C C . ILE A 1 156 ? 60.193 40.568 37.659 1.00 50.38 156 ILE A C 1
ATOM 1057 O O . ILE A 1 156 ? 59.161 39.933 37.412 1.00 47.23 156 ILE A O 1
ATOM 1062 N N . VAL A 1 157 ? 60.299 41.873 37.396 1.00 52.74 157 VAL A N 1
ATOM 1063 C CA . VAL A 1 157 ? 59.197 42.598 36.764 1.00 51.58 157 VAL A CA 1
ATOM 1064 C C . VAL A 1 157 ? 58.910 42.023 35.383 1.00 44.81 157 VAL A C 1
ATOM 1065 O O . VAL A 1 157 ? 57.756 41.750 35.031 1.00 43.23 157 VAL A O 1
ATOM 1069 N N . ARG A 1 158 ? 59.961 41.829 34.582 1.00 48.31 158 ARG A N 1
ATOM 1070 C CA . ARG A 1 158 ? 59.773 41.340 33.221 1.00 48.60 158 ARG A CA 1
ATOM 1071 C C . ARG A 1 158 ? 59.273 39.902 33.200 1.00 45.97 158 ARG A C 1
ATOM 1072 O O . ARG A 1 158 ? 58.520 39.526 32.294 1.00 43.91 158 ARG A O 1
ATOM 1080 N N . ALA A 1 159 ? 59.677 39.087 34.178 1.00 43.61 159 ALA A N 1
ATOM 1081 C CA . ALA A 1 159 ? 59.158 37.725 34.262 1.00 43.19 159 ALA A CA 1
ATOM 1082 C C . ALA A 1 159 ? 57.644 37.727 34.431 1.00 42.27 159 ALA A C 1
ATOM 1083 O O . ALA A 1 159 ? 56.938 36.942 33.787 1.00 40.78 159 ALA A O 1
ATOM 1085 N N . PHE A 1 160 ? 57.128 38.611 35.288 1.00 39.79 160 PHE A N 1
ATOM 1086 C CA . PHE A 1 160 ? 55.683 38.738 35.439 1.00 40.07 160 PHE A CA 1
ATOM 1087 C C . PHE A 1 160 ? 55.045 39.287 34.168 1.00 38.20 160 PHE A C 1
ATOM 1088 O O . PHE A 1 160 ? 53.932 38.889 33.804 1.00 45.45 160 PHE A O 1
ATOM 1096 N N . GLU A 1 161 ? 55.736 40.198 33.480 1.00 43.22 161 GLU A N 1
ATOM 1097 C CA . GLU A 1 161 ? 55.201 40.757 32.243 1.00 47.09 161 GLU A CA 1
ATOM 1098 C C . GLU A 1 161 ? 55.131 39.700 31.148 1.00 45.86 161 GLU A C 1
ATOM 1099 O O . GLU A 1 161 ? 54.122 39.589 30.442 1.00 48.74 161 GLU A O 1
ATOM 1105 N N . TYR A 1 162 ? 56.199 38.913 30.991 1.00 45.25 162 TYR A N 1
ATOM 1106 C CA . TYR A 1 162 ? 56.185 37.845 29.998 1.00 47.42 162 TYR A CA 1
ATOM 1107 C C . TYR A 1 162 ? 55.151 36.779 30.338 1.00 38.70 162 TYR A C 1
ATOM 1108 O O . TYR A 1 162 ? 54.555 36.182 29.434 1.00 46.65 162 TYR A O 1
ATOM 1117 N N . ALA A 1 163 ? 54.921 36.533 31.630 1.00 39.25 163 ALA A N 1
ATOM 1118 C CA . ALA A 1 163 ? 53.939 35.532 32.034 1.00 37.76 163 ALA A CA 1
ATOM 1119 C C . ALA A 1 163 ? 52.522 35.994 31.717 1.00 38.16 163 ALA A C 1
ATOM 1120 O O . ALA A 1 163 ? 51.720 35.235 31.160 1.00 39.66 163 ALA A O 1
ATOM 1122 N N . HIS A 1 164 ? 52.194 37.238 32.075 1.00 34.10 164 HIS A N 1
ATOM 1123 C CA . HIS A 1 164 ? 50.887 37.786 31.728 1.00 36.66 164 HIS A CA 1
ATOM 1124 C C . HIS A 1 164 ? 50.716 37.896 30.220 1.00 42.76 164 HIS A C 1
ATOM 1125 O O . HIS A 1 164 ? 49.597 37.774 29.709 1.00 45.11 164 HIS A O 1
ATOM 1132 N N . GLU A 1 165 ? 51.812 38.124 29.495 1.00 41.36 165 GLU A N 1
ATOM 1133 C CA . GLU A 1 165 ? 51.756 38.132 28.037 1.00 45.47 165 GLU A CA 1
ATOM 1134 C C . GLU A 1 165 ? 51.456 36.740 27.493 1.00 47.91 165 GLU A C 1
ATOM 1135 O O . GLU A 1 165 ? 50.682 36.593 26.539 1.00 51.48 165 GLU A O 1
ATOM 1141 N N . ALA A 1 166 ? 52.051 35.706 28.093 1.00 44.20 166 ALA A N 1
ATOM 1142 C CA . ALA A 1 166 ? 51.848 34.348 27.601 1.00 41.96 166 ALA A CA 1
ATOM 1143 C C . ALA A 1 166 ? 50.479 33.804 27.989 1.00 45.64 166 ALA A C 1
ATOM 1144 O O . ALA A 1 166 ? 49.878 33.041 27.224 1.00 43.93 166 ALA A O 1
ATOM 1146 N N . ASP A 1 167 ? 49.976 34.176 29.165 1.00 46.57 167 ASP A N 1
ATOM 1147 C CA . ASP A 1 167 ? 48.681 33.703 29.651 1.00 43.40 167 ASP A CA 1
ATOM 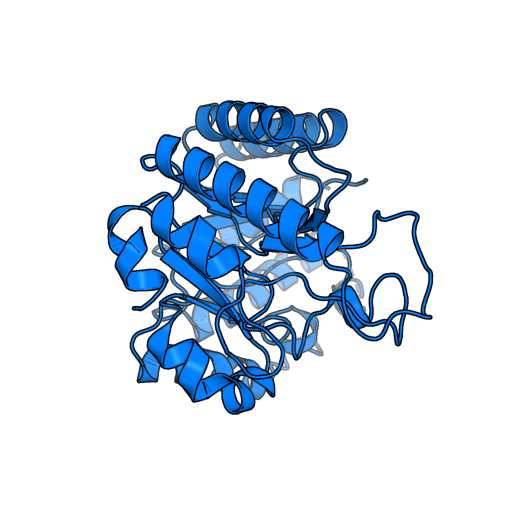1148 C C . ASP A 1 167 ? 48.008 34.834 30.414 1.00 48.35 167 ASP A C 1
ATOM 1149 O O . ASP A 1 167 ? 48.213 34.995 31.625 1.00 49.06 167 ASP A O 1
ATOM 1154 N N . PRO A 1 168 ? 47.187 35.641 29.735 1.00 46.15 168 PRO A N 1
ATOM 1155 C CA . PRO A 1 168 ? 46.502 36.745 30.426 1.00 47.14 168 PRO A CA 1
ATOM 1156 C C . PRO A 1 168 ? 45.428 36.292 31.404 1.00 48.81 168 PRO A C 1
ATOM 1157 O O . PRO A 1 168 ? 44.888 37.138 32.129 1.00 44.58 168 PRO A O 1
ATOM 1161 N N . ASP A 1 169 ? 45.100 35.000 31.451 1.00 47.52 169 ASP A N 1
ATOM 1162 C CA . ASP A 1 169 ? 44.054 34.507 32.337 1.00 49.12 169 ASP A CA 1
ATOM 1163 C C . ASP A 1 169 ? 44.583 33.904 33.631 1.00 45.71 169 ASP A C 1
ATOM 1164 O O . ASP A 1 169 ? 43.801 33.715 34.569 1.00 43.63 169 ASP A O 1
ATOM 1169 N N . ALA A 1 170 ? 45.875 33.605 33.709 1.00 37.82 170 ALA A N 1
ATOM 1170 C CA . ALA A 1 170 ? 46.430 32.961 34.888 1.00 39.03 170 ALA A CA 1
ATOM 1171 C C . ALA A 1 170 ? 46.756 33.982 35.971 1.00 37.76 170 ALA A C 1
ATOM 1172 O O . ALA A 1 170 ? 47.113 35.130 35.691 1.00 39.73 170 ALA A O 1
ATOM 1174 N N . LEU A 1 171 ? 46.621 33.550 37.223 1.00 39.13 171 LEU A N 1
ATOM 1175 C CA . LEU A 1 171 ? 47.013 34.374 38.359 1.00 39.83 171 LEU A CA 1
ATOM 1176 C C . LEU A 1 171 ? 48.503 34.194 38.622 1.00 35.58 171 LEU A C 1
ATOM 1177 O O . LEU A 1 171 ? 48.999 33.066 38.692 1.00 29.58 171 LEU A O 1
ATOM 1182 N N . LEU A 1 172 ? 49.215 35.308 38.763 1.00 30.86 172 LEU A N 1
ATOM 1183 C CA . LEU A 1 172 ? 50.673 35.312 38.798 1.00 31.47 172 LEU A CA 1
ATOM 1184 C C . LEU A 1 172 ? 51.144 35.510 40.235 1.00 31.68 172 LEU A C 1
ATOM 1185 O O . LEU A 1 172 ? 50.772 36.494 40.884 1.00 32.66 172 LEU A O 1
ATOM 1190 N N . PHE A 1 173 ? 51.969 34.585 40.722 1.00 34.71 173 PHE A N 1
ATOM 1191 C CA . PHE A 1 173 ? 52.372 34.547 42.120 1.00 34.29 173 PHE A CA 1
ATOM 1192 C C . PHE A 1 173 ? 53.877 34.721 42.268 1.00 34.77 173 PHE A C 1
ATOM 1193 O O . PHE A 1 173 ? 54.656 34.337 41.390 1.00 35.11 173 PHE A O 1
ATOM 1201 N N . TYR A 1 174 ? 54.276 35.304 43.396 1.00 38.33 174 TYR A N 1
ATOM 1202 C CA . TYR A 1 174 ? 55.646 35.216 43.883 1.00 35.59 174 TYR A CA 1
ATOM 1203 C C . TYR A 1 174 ? 55.678 34.236 45.047 1.00 34.01 174 TYR A C 1
ATOM 1204 O O . TYR A 1 174 ? 54.875 34.348 45.980 1.00 39.31 174 TYR A O 1
ATOM 1213 N N . ASN A 1 175 ? 56.607 33.287 44.994 1.00 35.70 175 ASN A N 1
ATOM 1214 C CA . ASN A 1 175 ? 56.640 32.162 45.918 1.00 32.19 175 ASN A CA 1
ATOM 1215 C C . ASN A 1 175 ? 57.971 32.141 46.657 1.00 37.21 175 ASN A C 1
ATOM 1216 O O . ASN A 1 175 ? 59.032 32.239 46.033 1.00 39.04 175 ASN A O 1
ATOM 1221 N N . ASP A 1 176 ? 57.912 32.007 47.982 1.00 40.23 176 ASP A N 1
ATOM 1222 C CA . ASP A 1 176 ? 59.121 32.005 48.797 1.00 39.12 176 ASP A CA 1
ATOM 1223 C C . ASP A 1 176 ? 58.852 31.274 50.105 1.00 43.08 176 ASP A C 1
ATOM 1224 O O . ASP A 1 176 ? 57.702 31.093 50.514 1.00 42.77 176 ASP A O 1
ATOM 1229 N N . TYR A 1 177 ? 59.937 30.863 50.760 1.00 44.61 177 TYR A N 1
ATOM 1230 C CA . TYR A 1 177 ? 59.897 30.142 52.025 1.00 41.96 177 TYR A CA 1
ATOM 1231 C C . TYR A 1 177 ? 60.388 31.040 53.156 1.00 45.10 177 TYR A C 1
ATOM 1232 O O . TYR A 1 177 ? 60.836 32.170 52.937 1.00 46.58 177 TYR A O 1
ATOM 1241 N N . ASN A 1 178 ? 60.310 30.510 54.381 1.00 44.68 178 ASN A N 1
ATOM 1242 C CA . ASN A 1 178 ? 60.609 31.271 55.598 1.00 47.22 178 ASN A CA 1
ATOM 1243 C C . ASN A 1 178 ? 59.845 32.592 55.616 1.00 45.77 178 ASN A C 1
ATOM 1244 O O . ASN A 1 178 ? 60.322 33.602 56.140 1.00 43.66 178 ASN A O 1
ATOM 1249 N N . GLU A 1 179 ? 58.643 32.576 55.038 1.00 42.38 179 GLU A N 1
ATOM 1250 C CA . GLU A 1 179 ? 57.830 33.770 54.856 1.00 42.41 179 GLU A CA 1
ATOM 1251 C C . GLU A 1 179 ? 57.338 34.364 56.167 1.00 41.28 179 GLU A C 1
ATOM 1252 O O . GLU A 1 179 ? 56.857 35.502 56.166 1.00 44.92 179 GLU A O 1
ATOM 1258 N N . CYS A 1 180 ? 57.439 33.629 57.273 1.00 40.56 180 CYS A N 1
ATOM 1259 C CA . CYS A 1 180 ? 57.020 34.125 58.576 1.00 44.80 180 CYS A CA 1
ATOM 1260 C C . CYS A 1 180 ? 58.181 34.631 59.421 1.00 48.58 180 CYS A C 1
ATOM 1261 O O . CYS A 1 180 ? 57.944 35.200 60.492 1.00 52.58 180 CYS A O 1
ATOM 1264 N N . ASN A 1 181 ? 59.414 34.433 58.976 1.00 52.04 181 ASN A N 1
ATOM 1265 C CA . ASN A 1 181 ? 60.565 35.034 59.639 1.00 53.59 181 ASN A CA 1
ATOM 1266 C C . ASN A 1 181 ? 60.506 36.544 59.449 1.00 55.01 181 ASN A C 1
ATOM 1267 O O . ASN A 1 181 ? 60.470 37.008 58.302 1.00 51.45 181 ASN A O 1
ATOM 1272 N N . PRO A 1 182 ? 60.489 37.340 60.524 1.00 56.67 182 PRO A N 1
ATOM 1273 C CA . PRO A 1 182 ? 60.264 38.789 60.359 1.00 59.20 182 PRO A CA 1
ATOM 1274 C C . PRO A 1 182 ? 61.255 39.471 59.430 1.00 58.84 182 PRO A C 1
ATOM 1275 O O . PRO A 1 182 ? 60.873 40.393 58.698 1.00 59.90 182 PRO A O 1
ATOM 1279 N N . ALA A 1 183 ? 62.519 39.044 59.433 1.00 59.63 183 ALA A N 1
ATOM 1280 C CA . ALA A 1 183 ? 63.507 39.665 58.557 1.00 58.04 183 ALA A CA 1
ATOM 1281 C C . ALA A 1 183 ? 63.212 39.363 57.092 1.00 56.74 183 ALA A C 1
ATOM 1282 O O . ALA A 1 183 ? 63.106 40.279 56.269 1.00 57.90 183 ALA A O 1
ATOM 1284 N N . LYS A 1 184 ? 63.074 38.080 56.748 1.00 52.26 184 LYS A N 1
ATOM 1285 C CA . LYS A 1 184 ? 62.796 37.719 55.361 1.00 51.89 184 LYS A CA 1
ATOM 1286 C C . LYS A 1 184 ? 61.399 38.152 54.934 1.00 48.80 184 LYS A C 1
ATOM 1287 O O . LYS A 1 184 ? 61.185 38.471 53.759 1.00 55.49 184 LYS A O 1
ATOM 1293 N N . ARG A 1 185 ? 60.443 38.172 55.866 1.00 50.30 185 ARG A N 1
ATOM 1294 C CA . ARG A 1 185 ? 59.090 38.602 55.527 1.00 48.58 185 ARG A CA 1
ATOM 1295 C C . ARG A 1 185 ? 59.071 40.055 55.069 1.00 51.69 185 ARG A C 1
ATOM 1296 O O . ARG A 1 185 ? 58.401 40.395 54.086 1.00 50.69 185 ARG A O 1
ATOM 1304 N N . ASP A 1 186 ? 59.806 40.926 55.765 1.00 49.04 186 ASP A N 1
ATOM 1305 C CA . ASP A 1 186 ? 59.826 42.338 55.398 1.00 54.62 186 ASP A CA 1
ATOM 1306 C C . ASP A 1 186 ? 60.494 42.549 54.045 1.00 50.80 186 ASP A C 1
ATOM 1307 O O . ASP A 1 186 ? 60.077 43.418 53.270 1.00 50.34 186 ASP A O 1
ATOM 1312 N N . LYS A 1 187 ? 61.536 41.769 53.744 1.00 54.15 187 LYS A N 1
ATOM 1313 C CA . LYS A 1 187 ? 62.152 41.840 52.423 1.00 57.72 187 LYS A CA 1
ATOM 1314 C C . LYS A 1 187 ? 61.170 41.418 51.340 1.00 52.10 187 LYS A C 1
ATOM 1315 O O . LYS A 1 187 ? 61.103 42.041 50.273 1.00 47.84 187 LYS A O 1
ATOM 1321 N N . ILE A 1 188 ? 60.403 40.357 51.597 1.00 52.65 188 ILE A N 1
ATOM 1322 C CA . ILE A 1 188 ? 59.407 39.898 50.632 1.00 50.37 188 ILE A CA 1
ATOM 1323 C C . ILE A 1 188 ? 58.369 40.986 50.389 1.00 49.46 188 ILE A C 1
ATOM 1324 O O . ILE A 1 188 ? 58.020 41.292 49.243 1.00 49.82 188 ILE A O 1
ATOM 1329 N N . ILE A 1 189 ? 57.870 41.596 51.468 1.00 49.27 189 ILE A N 1
ATOM 1330 C CA . ILE A 1 189 ? 56.872 42.655 51.337 1.00 48.97 189 ILE A CA 1
ATOM 1331 C C . ILE A 1 189 ? 57.444 43.836 50.564 1.00 50.07 189 ILE A C 1
ATOM 1332 O O . ILE A 1 189 ? 56.772 44.415 49.701 1.00 54.21 189 ILE A O 1
ATOM 1337 N N . ARG A 1 190 ? 58.692 44.210 50.857 1.00 46.31 190 ARG A N 1
ATOM 1338 C CA . ARG A 1 190 ? 59.332 45.295 50.120 1.00 50.86 190 ARG A CA 1
ATOM 1339 C C . ARG A 1 190 ? 59.462 44.954 48.641 1.00 47.67 190 ARG A C 1
ATOM 1340 O O . ARG A 1 190 ? 59.257 45.815 47.777 1.00 49.94 190 ARG A O 1
ATOM 1348 N N . LEU A 1 191 ? 59.801 43.701 48.333 1.00 48.20 191 LEU A N 1
ATOM 1349 C CA . LEU A 1 191 ? 59.936 43.289 46.940 1.00 47.44 191 LEU A CA 1
ATOM 1350 C C . LEU A 1 191 ? 58.600 43.371 46.212 1.00 48.55 191 LEU A C 1
ATOM 1351 O O . LEU A 1 191 ? 58.520 43.890 45.094 1.00 50.94 191 LEU A O 1
ATOM 1356 N N . VAL A 1 192 ? 57.532 42.876 46.842 1.00 50.32 192 VAL A N 1
ATOM 1357 C CA . VAL A 1 192 ? 56.237 42.821 46.171 1.00 53.77 192 VAL A CA 1
ATOM 1358 C C . VAL A 1 192 ? 55.678 44.224 45.950 1.00 50.36 192 VAL A C 1
ATOM 1359 O O . VAL A 1 192 ? 55.140 44.527 44.877 1.00 52.52 192 VAL A O 1
ATOM 1363 N N . LYS A 1 193 ? 55.793 45.101 46.954 1.00 52.10 193 LYS A N 1
ATOM 1364 C CA . LYS A 1 193 ? 55.314 46.474 46.797 1.00 54.76 193 LYS A CA 1
ATOM 1365 C C . LYS A 1 193 ? 56.071 47.202 45.695 1.00 58.39 193 LYS A C 1
ATOM 1366 O O . LYS A 1 193 ? 55.476 47.952 44.912 1.00 53.18 193 LYS A O 1
ATOM 1372 N N . TRP A 1 194 ? 57.386 47.001 45.624 1.00 57.56 194 TRP A N 1
ATOM 1373 C CA . TRP A 1 194 ? 58.169 47.592 44.545 1.00 56.33 194 TRP A CA 1
ATOM 1374 C C . TRP A 1 194 ? 57.735 47.043 43.192 1.00 52.12 194 TRP A C 1
ATOM 1375 O O . TRP A 1 194 ? 57.608 47.795 42.219 1.00 52.66 194 TRP A O 1
ATOM 1386 N N . LEU A 1 195 ? 57.486 45.732 43.118 1.00 51.65 195 LEU A N 1
ATOM 1387 C CA . LEU A 1 195 ? 56.965 45.141 41.888 1.00 50.59 195 LEU A CA 1
ATOM 1388 C C . LEU A 1 195 ? 55.629 45.763 41.504 1.00 50.47 195 LEU A C 1
ATOM 1389 O O . LEU A 1 195 ? 55.387 46.057 40.328 1.00 51.97 195 LEU A O 1
ATOM 1394 N N . LYS A 1 196 ? 54.748 45.971 42.486 1.00 45.06 196 LYS A N 1
ATOM 1395 C CA . LYS A 1 196 ? 53.467 46.609 42.208 1.00 49.12 196 LYS A CA 1
ATOM 1396 C C . LYS A 1 196 ? 53.645 48.053 41.758 1.00 51.81 196 LYS A C 1
ATOM 1397 O O . LYS A 1 196 ? 52.837 48.559 40.970 1.00 53.13 196 LYS A O 1
ATOM 1403 N N . GLU A 1 197 ? 54.689 48.728 42.240 1.00 54.14 197 GLU A N 1
ATOM 1404 C CA . GLU A 1 197 ? 54.927 50.118 41.876 1.00 57.61 197 GLU A CA 1
ATOM 1405 C C . GLU A 1 197 ? 55.605 50.274 40.522 1.00 59.37 197 GLU A C 1
ATOM 1406 O O . GLU A 1 197 ? 55.739 51.406 40.044 1.00 64.75 197 GLU A O 1
ATOM 1412 N N . GLN A 1 198 ? 56.039 49.180 39.899 1.00 59.12 198 GLN A N 1
ATOM 1413 C CA . GLN A 1 198 ? 56.587 49.214 38.551 1.00 58.97 198 GLN A CA 1
ATOM 1414 C C . GLN A 1 198 ? 55.606 48.686 37.513 1.00 57.34 198 GLN A C 1
ATOM 1415 O O . GLN A 1 198 ? 55.970 48.552 36.341 1.00 57.89 198 GLN A O 1
ATOM 1421 N N . GLY A 1 199 ? 54.373 48.387 37.916 1.00 55.03 199 GLY A N 1
ATOM 1422 C CA . GLY A 1 199 ? 53.382 47.887 36.987 1.00 54.47 199 GLY A CA 1
ATOM 1423 C C . GLY A 1 199 ? 53.455 46.405 36.712 1.00 52.12 199 GLY A C 1
ATOM 1424 O O . GLY A 1 199 ? 52.860 45.940 35.735 1.00 57.14 199 GLY A O 1
ATOM 1425 N N . ALA A 1 200 ? 54.168 45.648 37.538 1.00 49.46 200 ALA A N 1
ATOM 1426 C CA . ALA A 1 200 ? 54.254 44.207 37.335 1.00 49.23 200 ALA A CA 1
ATOM 1427 C C . ALA A 1 200 ? 52.896 43.566 37.598 1.00 50.57 200 ALA A C 1
ATOM 1428 O O . ALA A 1 200 ? 52.293 43.814 38.648 1.00 45.46 200 ALA A O 1
ATOM 1430 N N . PRO A 1 201 ? 52.382 42.752 36.679 1.00 50.29 201 PRO A N 1
ATOM 1431 C CA . PRO A 1 201 ? 51.077 42.095 36.878 1.00 44.57 201 PRO A CA 1
ATOM 1432 C C . PRO A 1 201 ? 51.153 40.923 37.854 1.00 39.98 201 PRO A C 1
ATOM 1433 O O . PRO A 1 201 ? 50.884 39.768 37.513 1.00 42.96 201 PRO A O 1
ATOM 1437 N N . ILE A 1 202 ? 51.541 41.217 39.091 1.00 43.29 202 ILE A N 1
ATOM 1438 C CA . ILE A 1 202 ? 51.560 40.218 40.152 1.00 39.64 202 ILE A CA 1
ATOM 1439 C C . ILE A 1 202 ? 50.208 40.236 40.851 1.00 40.87 202 ILE A C 1
ATOM 1440 O O . ILE A 1 202 ? 49.697 41.303 41.213 1.00 35.58 202 ILE A O 1
ATOM 1445 N N . HIS A 1 203 ? 49.616 39.054 41.023 1.00 39.00 203 HIS A N 1
ATOM 1446 C CA . HIS A 1 203 ? 48.273 38.941 41.571 1.00 39.75 203 HIS A CA 1
ATOM 1447 C C . HIS A 1 203 ? 48.218 38.278 42.937 1.00 37.37 203 HIS A C 1
ATOM 1448 O O . HIS A 1 203 ? 47.229 38.464 43.653 1.00 43.51 203 HIS A O 1
ATOM 1455 N N . GLY A 1 204 ? 49.241 37.515 43.318 1.00 39.76 204 GLY A N 1
ATOM 1456 C CA . GLY A 1 204 ? 49.221 36.839 44.598 1.00 40.77 204 GLY A CA 1
ATOM 1457 C C . GLY A 1 204 ? 50.617 36.573 45.113 1.00 36.41 204 GLY A C 1
ATOM 1458 O O . GLY A 1 204 ? 51.610 36.705 44.394 1.00 33.40 204 GLY A O 1
ATOM 1459 N N . ILE A 1 205 ? 50.678 36.199 46.387 1.00 31.93 205 ILE A N 1
ATOM 1460 C CA . ILE A 1 205 ? 51.917 35.793 47.034 1.00 39.29 205 ILE A CA 1
ATOM 1461 C C . ILE A 1 205 ? 51.759 34.356 47.508 1.00 35.24 205 ILE A C 1
ATOM 1462 O O . ILE A 1 205 ? 50.689 33.961 47.988 1.00 30.52 205 ILE A O 1
ATOM 1467 N N . GLY A 1 206 ? 52.821 33.568 47.350 1.00 34.68 206 GLY A N 1
ATOM 1468 C CA . GLY A 1 206 ? 52.815 32.183 47.751 1.00 32.64 206 GLY A CA 1
ATOM 1469 C C . GLY A 1 206 ? 53.579 31.986 49.045 1.00 35.57 206 GLY A C 1
ATOM 1470 O O . GLY A 1 206 ? 54.788 32.217 49.105 1.00 37.66 206 GLY A O 1
ATOM 1471 N N . MET A 1 207 ? 52.860 31.571 50.084 1.00 32.14 207 MET A N 1
ATOM 1472 C CA . MET A 1 207 ? 53.474 31.184 51.350 1.00 37.18 207 MET A CA 1
ATOM 1473 C C . MET A 1 207 ? 53.808 29.700 51.266 1.00 35.21 207 MET A C 1
ATOM 1474 O O . MET A 1 207 ? 52.907 28.856 51.240 1.00 32.07 207 MET A O 1
ATOM 1479 N N . GLN A 1 208 ? 55.102 29.380 51.218 1.00 32.24 208 GLN A N 1
ATOM 1480 C CA . GLN A 1 208 ? 55.495 27.991 51.014 1.00 31.57 208 GLN A CA 1
ATOM 1481 C C . GLN A 1 208 ? 55.091 27.108 52.188 1.00 29.87 208 GLN A C 1
ATOM 1482 O O . GLN A 1 208 ? 54.732 25.947 51.984 1.00 37.22 208 GLN A O 1
ATOM 1488 N N . GLY A 1 209 ? 55.124 27.630 53.409 1.00 35.27 209 GLY A N 1
ATOM 1489 C CA . GLY A 1 209 ? 54.622 26.871 54.538 1.00 35.16 209 GLY A CA 1
ATOM 1490 C C . GLY A 1 209 ? 55.454 25.671 54.931 1.00 35.19 209 GLY A C 1
ATOM 1491 O O . GLY A 1 209 ? 54.904 24.677 55.414 1.00 41.27 209 GLY A O 1
ATOM 1492 N N . HIS A 1 210 ? 56.772 25.735 54.741 1.00 40.29 210 HIS A N 1
ATOM 1493 C CA . HIS A 1 210 ? 57.668 24.656 55.156 1.00 39.85 210 HIS A CA 1
ATOM 1494 C C . HIS A 1 210 ? 57.989 24.850 56.636 1.00 42.08 210 HIS A C 1
ATOM 1495 O O . HIS A 1 210 ? 59.022 25.403 57.024 1.00 42.17 210 HIS A O 1
ATOM 1502 N N . TYR A 1 211 ? 57.072 24.382 57.474 1.00 40.21 211 TYR A N 1
ATOM 1503 C CA . TYR A 1 211 ? 57.128 24.603 58.910 1.00 42.68 211 TYR A CA 1
ATOM 1504 C C . TYR A 1 211 ? 57.586 23.341 59.636 1.00 42.93 211 TYR A C 1
ATOM 1505 O O . TYR A 1 211 ? 57.743 22.270 59.046 1.00 38.35 211 TYR A O 1
ATOM 1514 N N . ASN A 1 212 ? 57.803 23.486 60.942 1.00 48.42 212 ASN A N 1
ATOM 1515 C CA . ASN A 1 212 ? 58.142 22.362 61.803 1.00 48.52 212 ASN A CA 1
ATOM 1516 C C . ASN A 1 212 ? 57.560 22.625 63.188 1.00 51.40 212 ASN A C 1
ATOM 1517 O O . ASN A 1 212 ? 56.943 23.664 63.437 1.00 53.72 212 ASN A O 1
ATOM 1522 N N . LEU A 1 213 ? 57.763 21.664 64.093 1.00 46.94 213 LEU A N 1
ATOM 1523 C CA . LEU A 1 213 ? 57.163 21.757 65.421 1.00 54.02 213 LEU A CA 1
ATOM 1524 C C . LEU A 1 213 ? 57.730 22.928 66.213 1.00 55.68 213 LEU A C 1
ATOM 1525 O O . LEU A 1 213 ? 57.002 23.584 66.968 1.00 58.25 213 LEU A O 1
ATOM 1530 N N . ALA A 1 214 ? 59.024 23.211 66.053 1.00 55.56 214 ALA A N 1
ATOM 1531 C CA . ALA A 1 214 ? 59.659 24.254 66.852 1.00 57.28 214 ALA A CA 1
ATOM 1532 C C . ALA A 1 214 ? 59.459 25.644 66.263 1.00 56.54 214 ALA A C 1
ATOM 1533 O O . ALA A 1 214 ? 59.424 26.627 67.012 1.00 51.71 214 ALA A O 1
ATOM 1535 N N . SER A 1 215 ? 59.324 25.753 64.940 1.00 61.41 215 SER A N 1
ATOM 1536 C CA . SER A 1 215 ? 59.219 27.048 64.287 1.00 52.98 215 SER A CA 1
ATOM 1537 C C . SER A 1 215 ? 58.462 26.896 62.978 1.00 49.51 215 SER A C 1
ATOM 1538 O O . SER A 1 215 ? 58.638 25.882 62.286 1.00 47.02 215 SER A O 1
ATOM 1541 N N . PRO A 1 216 ? 57.622 27.874 62.604 1.00 46.84 216 PRO A N 1
ATOM 1542 C CA . PRO A 1 216 ? 57.329 29.098 63.355 1.00 51.06 216 PRO A CA 1
ATOM 1543 C C . PRO A 1 216 ? 56.153 28.947 64.314 1.00 53.13 216 PRO A C 1
ATOM 1544 O O . PRO A 1 216 ? 55.472 27.920 64.306 1.00 47.55 216 PRO A O 1
ATOM 1548 N N . SER A 1 217 ? 55.921 29.970 65.130 1.00 54.14 217 SER A N 1
ATOM 1549 C CA . SER A 1 217 ? 54.785 29.976 66.034 1.00 53.17 217 SER A CA 1
ATOM 1550 C C . SER A 1 217 ? 53.514 30.355 65.279 1.00 49.30 217 SER A C 1
ATOM 1551 O O . SER A 1 217 ? 53.551 30.835 64.143 1.00 49.97 217 SER A O 1
ATOM 1554 N N . ILE A 1 218 ? 52.370 30.133 65.930 1.00 52.65 218 ILE A N 1
ATOM 1555 C CA . ILE A 1 218 ? 51.093 30.498 65.324 1.00 48.27 218 ILE A CA 1
ATOM 1556 C C . ILE A 1 218 ? 50.991 32.009 65.169 1.00 48.53 218 ILE A C 1
ATOM 1557 O O . ILE A 1 218 ? 50.517 32.512 64.142 1.00 44.54 218 ILE A O 1
ATOM 1562 N N . ALA A 1 219 ? 51.439 32.756 66.182 1.00 42.26 219 ALA A N 1
ATOM 1563 C CA . ALA A 1 219 ? 51.389 34.213 66.107 1.00 47.41 219 ALA A CA 1
ATOM 1564 C C . ALA A 1 219 ? 52.283 34.738 64.990 1.00 50.48 219 ALA A C 1
ATOM 1565 O O . ALA A 1 219 ? 51.951 35.734 64.336 1.00 45.22 219 ALA A O 1
ATOM 1567 N N . GLU A 1 220 ? 53.423 34.082 64.756 1.00 47.51 220 GLU A N 1
ATOM 1568 C CA . GLU A 1 220 ? 54.302 34.500 63.670 1.00 47.24 220 GLU A CA 1
ATOM 1569 C C . GLU A 1 220 ? 53.670 34.248 62.306 1.00 48.04 220 GLU A C 1
ATOM 1570 O O . GLU A 1 220 ? 53.949 34.982 61.351 1.00 44.61 220 GLU A O 1
ATOM 1576 N N . VAL A 1 221 ? 52.823 33.223 62.193 1.00 46.79 221 VAL A N 1
ATOM 1577 C CA . VAL A 1 221 ? 52.112 32.987 60.942 1.00 50.49 221 VAL A CA 1
ATOM 1578 C C . VAL A 1 221 ? 50.970 33.981 60.778 1.00 47.46 221 VAL A C 1
ATOM 1579 O O . VAL A 1 221 ? 50.722 34.482 59.676 1.00 39.29 221 VAL A O 1
ATOM 1583 N N . ARG A 1 222 ? 50.262 34.287 61.869 1.00 41.69 222 ARG A N 1
ATOM 1584 C CA . ARG A 1 222 ? 49.180 35.264 61.800 1.00 46.03 222 ARG A CA 1
ATOM 1585 C C . ARG A 1 222 ? 49.709 36.651 61.460 1.00 48.58 222 ARG A C 1
ATOM 1586 O O . ARG A 1 222 ? 49.122 37.360 60.634 1.00 48.44 222 ARG A O 1
ATOM 1594 N N . GLU A 1 223 ? 50.818 37.054 62.087 1.00 47.84 223 GLU A N 1
ATOM 1595 C CA . GLU A 1 223 ? 51.413 38.352 61.786 1.00 51.09 223 GLU A CA 1
ATOM 1596 C C . GLU A 1 223 ? 51.849 38.435 60.329 1.00 49.92 223 GLU A C 1
ATOM 1597 O O . GLU A 1 223 ? 51.749 39.497 59.701 1.00 54.02 223 GLU A O 1
ATOM 1603 N N . ALA A 1 224 ? 52.329 37.322 59.771 1.00 46.22 224 ALA A N 1
ATOM 1604 C CA . ALA A 1 224 ? 52.748 37.320 58.373 1.00 47.45 224 ALA A CA 1
ATOM 1605 C C . ALA A 1 224 ? 51.550 37.378 57.435 1.00 42.15 224 ALA A C 1
ATOM 1606 O O . ALA A 1 224 ? 51.585 38.080 56.418 1.00 52.02 224 ALA A O 1
ATOM 1608 N N . ILE A 1 225 ? 50.478 36.649 57.759 1.00 43.51 225 ILE A N 1
ATOM 1609 C CA . ILE A 1 225 ? 49.294 36.645 56.904 1.00 45.22 225 ILE A CA 1
ATOM 1610 C C . ILE A 1 225 ? 48.659 38.029 56.864 1.00 47.06 225 ILE A C 1
ATOM 1611 O O . ILE A 1 225 ? 48.184 38.481 55.815 1.00 51.89 225 ILE A O 1
ATOM 1616 N N . GLU A 1 226 ? 48.652 38.731 58.001 1.00 47.95 226 GLU A N 1
ATOM 1617 C CA . GLU A 1 226 ? 48.071 40.070 58.031 1.00 59.00 226 GLU A CA 1
ATOM 1618 C C . GLU A 1 226 ? 48.876 41.044 57.181 1.00 52.42 226 GLU A C 1
ATOM 1619 O O . GLU A 1 226 ? 48.302 41.839 56.427 1.00 53.10 226 GLU A O 1
ATOM 1625 N N . LYS A 1 227 ? 50.206 41.002 57.290 1.00 52.83 227 LYS A N 1
ATOM 1626 C CA . LYS A 1 227 ? 51.034 41.923 56.520 1.00 56.26 227 LYS A CA 1
ATOM 1627 C C . LYS A 1 227 ? 51.024 41.583 55.036 1.00 51.99 227 LYS A C 1
ATOM 1628 O O . LYS A 1 227 ? 51.205 42.474 54.198 1.00 46.74 227 LYS A O 1
ATOM 1634 N N . TYR A 1 228 ? 50.813 40.311 54.689 1.00 48.95 228 TYR A N 1
ATOM 1635 C CA . TYR A 1 228 ? 50.713 39.934 53.285 1.00 50.75 228 TYR A CA 1
ATOM 1636 C C . TYR A 1 228 ? 49.357 40.297 52.694 1.00 47.49 228 TYR A C 1
ATOM 1637 O O . TYR A 1 228 ? 49.264 40.584 51.495 1.00 48.21 228 TYR A O 1
ATOM 1646 N N . ALA A 1 229 ? 48.301 40.292 53.511 1.00 43.96 229 ALA A N 1
ATOM 1647 C CA . ALA A 1 229 ? 46.978 40.634 53.001 1.00 50.42 229 ALA A CA 1
ATOM 1648 C C . ALA A 1 229 ? 46.852 42.128 52.729 1.00 51.84 229 ALA A C 1
ATOM 1649 O O . ALA A 1 229 ? 46.024 42.541 51.908 1.00 55.67 229 ALA A O 1
ATOM 1651 N N . GLU A 1 230 ? 47.658 42.952 53.405 1.00 45.95 230 GLU A N 1
ATOM 1652 C CA . GLU A 1 230 ? 47.587 44.399 53.232 1.00 51.13 230 GLU A CA 1
ATOM 1653 C C . GLU A 1 230 ? 48.026 44.857 51.847 1.00 52.74 230 GLU A C 1
ATOM 1654 O O . GLU A 1 230 ? 47.827 46.029 51.509 1.00 53.87 230 GLU A O 1
ATOM 1660 N N . LEU A 1 231 ? 48.611 43.974 51.044 1.00 54.29 231 LEU A N 1
ATOM 1661 C CA . LEU A 1 231 ? 49.034 44.305 49.692 1.00 58.36 231 LEU A CA 1
ATOM 1662 C C . LEU A 1 231 ? 47.932 44.114 48.661 1.00 52.20 231 LEU A C 1
ATOM 1663 O O . LEU A 1 231 ? 48.155 44.393 47.479 1.00 49.43 231 LEU A O 1
ATOM 1668 N N . GLY A 1 232 ? 46.758 43.641 49.074 1.00 53.30 232 GLY A N 1
ATOM 1669 C CA . GLY A 1 232 ? 45.656 43.459 48.149 1.00 52.83 232 GLY A CA 1
ATOM 1670 C C . GLY A 1 232 ? 45.855 42.354 47.138 1.00 50.46 232 GLY A C 1
ATOM 1671 O O . GLY A 1 232 ? 45.409 42.484 45.994 1.00 57.36 232 GLY A O 1
ATOM 1672 N N . LEU A 1 233 ? 46.512 41.266 47.527 1.00 47.21 233 LEU A N 1
ATOM 1673 C CA . LEU A 1 233 ? 46.783 40.155 46.630 1.00 46.56 233 LEU A CA 1
ATOM 1674 C C . LEU A 1 233 ? 46.177 38.871 47.179 1.00 41.68 233 LEU A C 1
ATOM 1675 O O . LEU A 1 233 ? 45.855 38.763 48.365 1.00 44.77 233 LEU A O 1
ATOM 1680 N N . VAL A 1 234 ? 46.025 37.892 46.287 1.00 43.18 234 VAL A N 1
ATOM 1681 C CA . VAL A 1 234 ? 45.603 36.562 46.699 1.00 44.54 234 VAL A CA 1
ATOM 1682 C C . VAL A 1 234 ? 46.716 35.908 47.509 1.00 45.20 234 VAL A C 1
ATOM 1683 O O . VAL A 1 234 ? 47.908 36.164 47.295 1.00 38.32 234 VAL A O 1
ATOM 1687 N N . ILE A 1 235 ? 46.330 35.065 48.462 1.00 38.35 235 ILE A N 1
ATOM 1688 C CA . ILE A 1 235 ? 47.282 34.300 49.257 1.00 37.73 235 ILE A CA 1
ATOM 1689 C C . ILE A 1 235 ? 47.078 32.825 48.953 1.00 35.01 235 ILE A C 1
ATOM 1690 O O . ILE A 1 235 ? 45.965 32.300 49.086 1.00 36.25 235 ILE A O 1
ATOM 1695 N N . HIS A 1 236 ? 48.150 32.163 48.530 1.00 33.71 236 HIS A N 1
ATOM 1696 C CA . HIS A 1 236 ? 48.193 30.715 48.398 1.00 36.19 236 HIS A CA 1
ATOM 1697 C C . HIS A 1 236 ? 49.242 30.175 49.356 1.00 36.17 236 HIS A C 1
ATOM 1698 O O . HIS A 1 236 ? 50.385 30.645 4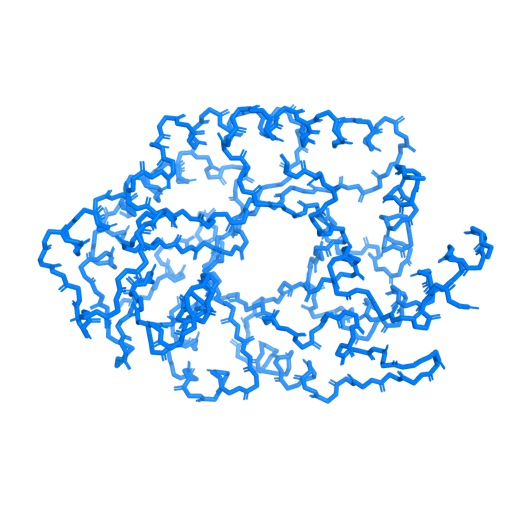9.357 1.00 39.65 236 HIS A O 1
ATOM 1705 N N . VAL A 1 237 ? 48.853 29.208 50.180 1.00 31.67 237 VAL A N 1
ATOM 1706 C CA . VAL A 1 237 ? 49.813 28.383 50.903 1.00 28.62 237 VAL A CA 1
ATOM 1707 C C . VAL A 1 237 ? 50.176 27.241 49.963 1.00 27.60 237 VAL A C 1
ATOM 1708 O O . VAL A 1 237 ? 49.344 26.381 49.665 1.00 29.74 237 VAL A O 1
ATOM 1712 N N . THR A 1 238 ? 51.417 27.240 49.478 1.00 31.55 238 THR A N 1
ATOM 1713 C CA . THR A 1 238 ? 51.750 26.502 48.266 1.00 34.97 238 THR A CA 1
ATOM 1714 C C . THR A 1 238 ? 52.430 25.161 48.505 1.00 34.16 238 THR A C 1
ATOM 1715 O O . THR A 1 238 ? 52.288 24.260 47.673 1.00 32.05 238 THR A O 1
ATOM 1719 N N . GLU A 1 239 ? 53.189 24.999 49.589 1.00 36.56 239 GLU A N 1
ATOM 1720 C CA . GLU A 1 239 ? 54.013 23.802 49.771 1.00 39.24 239 GLU A CA 1
ATOM 1721 C C . GLU A 1 239 ? 54.007 23.358 51.229 1.00 39.75 239 GLU A C 1
ATOM 1722 O O . GLU A 1 239 ? 55.050 23.020 51.798 1.00 38.57 239 GLU A O 1
ATOM 1728 N N . LEU A 1 240 ? 52.832 23.351 51.851 1.00 30.74 240 LEU A N 1
ATOM 1729 C CA . LEU A 1 240 ? 52.744 23.209 53.299 1.00 33.22 240 LEU A CA 1
ATOM 1730 C C . LEU A 1 240 ? 53.146 21.809 53.756 1.00 32.88 240 LEU A C 1
ATOM 1731 O O . LEU A 1 240 ? 52.673 20.805 53.217 1.00 29.50 240 LEU A O 1
ATOM 1736 N N . ASP A 1 241 ? 54.026 21.749 54.754 1.00 30.76 241 ASP A N 1
ATOM 1737 C CA . ASP A 1 241 ? 54.277 20.519 55.492 1.00 35.36 241 ASP A CA 1
ATOM 1738 C C . ASP A 1 241 ? 54.754 20.882 56.890 1.00 37.13 241 ASP A C 1
ATOM 1739 O O . ASP A 1 241 ? 55.185 22.009 57.148 1.00 35.67 241 ASP A O 1
ATOM 1744 N N . MET A 1 242 ? 54.667 19.908 57.796 1.00 38.07 242 MET A N 1
ATOM 1745 C CA . MET A 1 242 ? 54.976 20.103 59.214 1.00 38.33 242 MET A CA 1
ATOM 1746 C C . MET A 1 242 ? 56.046 19.091 59.614 1.00 42.80 242 MET A C 1
ATOM 1747 O O . MET A 1 242 ? 55.728 17.981 60.050 1.00 38.84 242 MET A O 1
ATOM 1752 N N . SER A 1 243 ? 57.310 19.481 59.465 1.00 42.53 243 SER A N 1
ATOM 1753 C CA . SER A 1 243 ? 58.415 18.604 59.826 1.00 44.37 243 SER A CA 1
ATOM 1754 C C . SER A 1 243 ? 58.374 18.271 61.312 1.00 47.62 243 SER A C 1
ATOM 1755 O O . SER A 1 243 ? 58.026 19.113 62.144 1.00 50.74 243 SER A O 1
ATOM 1758 N N . VAL A 1 244 ? 58.725 17.026 61.644 1.00 47.84 244 VAL A N 1
ATOM 1759 C CA . VAL A 1 244 ? 58.800 16.634 63.048 1.00 47.53 244 VAL A CA 1
ATOM 1760 C C . VAL A 1 244 ? 60.127 17.033 63.678 1.00 47.01 244 VAL A C 1
ATOM 1761 O O . VAL A 1 244 ? 60.207 17.169 64.905 1.00 46.77 244 VAL A O 1
ATOM 1765 N N . TYR A 1 245 ? 61.171 17.228 62.876 1.00 50.96 245 TYR A N 1
ATOM 1766 C CA . TYR A 1 245 ? 62.468 17.666 63.372 1.00 54.06 245 TYR A CA 1
ATOM 1767 C C . TYR A 1 245 ? 62.623 19.162 63.147 1.00 58.65 245 TYR A C 1
ATOM 1768 O O . TYR A 1 245 ? 62.309 19.667 62.064 1.00 42.99 245 TYR A O 1
ATOM 1777 N N . ALA A 1 246 ? 63.110 19.865 64.166 1.00 59.99 246 ALA A N 1
ATOM 1778 C CA . ALA A 1 246 ? 63.623 21.207 63.944 1.00 70.49 246 ALA A CA 1
ATOM 1779 C C . ALA A 1 246 ? 64.788 21.143 62.963 1.00 70.45 246 ALA A C 1
ATOM 1780 O O . ALA A 1 246 ? 65.452 20.112 62.827 1.00 67.74 246 ALA A O 1
ATOM 1782 N N . TRP A 1 247 ? 65.031 22.258 62.268 1.00 60.08 247 TRP A N 1
ATOM 1783 C CA . TRP A 1 247 ? 66.050 22.264 61.221 1.00 79.31 247 TRP A CA 1
ATOM 1784 C C . TRP A 1 247 ? 67.414 21.847 61.753 1.00 84.08 247 TRP A C 1
ATOM 1785 O O . TRP A 1 247 ? 68.221 21.277 61.010 1.00 83.18 247 TRP A O 1
ATOM 1796 N N . ASP A 1 248 ? 67.686 22.109 63.032 1.00 79.67 248 ASP A N 1
ATOM 1797 C CA . ASP A 1 248 ? 68.948 21.666 63.611 1.00 81.20 248 ASP A CA 1
ATOM 1798 C C . ASP A 1 248 ? 68.986 20.150 63.755 1.00 76.21 248 ASP A C 1
ATOM 1799 O O . ASP A 1 248 ? 69.999 19.518 63.434 1.00 89.84 248 ASP A O 1
ATOM 1804 N N . ASP A 1 249 ? 67.888 19.549 64.216 1.00 79.02 249 ASP A N 1
ATOM 1805 C CA . ASP A 1 249 ? 67.844 18.112 64.460 1.00 69.44 249 ASP A CA 1
ATOM 1806 C C . ASP A 1 249 ? 68.119 17.338 63.176 1.00 64.91 249 ASP A C 1
ATOM 1807 O O . ASP A 1 249 ? 67.415 17.503 62.175 1.00 68.66 249 ASP A O 1
ATOM 1812 N N . ARG A 1 250 ? 69.149 16.488 63.215 1.00 62.94 250 ARG A N 1
ATOM 1813 C CA . ARG A 1 250 ? 69.590 15.721 62.056 1.00 63.37 250 ARG A CA 1
ATOM 1814 C C . ARG A 1 250 ? 69.769 14.243 62.393 1.00 61.67 250 ARG A C 1
ATOM 1815 O O . ARG A 1 250 ? 70.561 13.559 61.739 1.00 62.03 250 ARG A O 1
ATOM 1823 N N . ARG A 1 251 ? 69.065 13.738 63.403 1.00 64.77 251 ARG A N 1
ATOM 1824 C CA . ARG A 1 251 ? 69.182 12.329 63.756 1.00 63.52 251 ARG A CA 1
ATOM 1825 C C . ARG A 1 251 ? 68.501 11.461 62.706 1.00 60.60 251 ARG A C 1
ATOM 1826 O O . ARG A 1 251 ? 67.565 11.887 62.028 1.00 57.00 251 ARG A O 1
ATOM 1834 N N . THR A 1 252 ? 68.970 10.220 62.587 1.00 65.65 252 THR A N 1
ATOM 1835 C CA . THR A 1 252 ? 68.444 9.290 61.596 1.00 64.89 252 THR A CA 1
ATOM 1836 C C . THR A 1 252 ? 67.966 7.981 62.211 1.00 64.24 252 THR A C 1
ATOM 1837 O O . THR A 1 252 ? 67.739 7.012 61.477 1.00 68.85 252 THR A O 1
ATOM 1841 N N . ASP A 1 253 ? 67.797 7.928 63.529 1.00 63.32 253 ASP A N 1
ATOM 1842 C CA . ASP A 1 253 ? 67.497 6.688 64.231 1.00 65.69 253 ASP A CA 1
ATOM 1843 C C . ASP A 1 253 ? 66.005 6.454 64.433 1.00 62.83 253 ASP A C 1
ATOM 1844 O O . ASP A 1 253 ? 65.631 5.507 65.132 1.00 66.65 253 ASP A O 1
ATOM 1849 N N . LEU A 1 254 ? 65.147 7.282 63.844 1.00 63.89 254 LEU A N 1
ATOM 1850 C CA . LEU A 1 254 ? 63.706 7.185 64.038 1.00 63.05 254 LEU A CA 1
ATOM 1851 C C . LEU A 1 254 ? 63.054 6.688 62.756 1.00 57.50 254 LEU A C 1
ATOM 1852 O O . LEU A 1 254 ? 63.151 7.341 61.711 1.00 52.59 254 LEU A O 1
ATOM 1857 N N . LEU A 1 255 ? 62.394 5.533 62.838 1.00 51.63 255 LEU A N 1
ATOM 1858 C CA . LEU A 1 255 ? 61.631 4.988 61.724 1.00 53.47 255 LEU A CA 1
ATOM 1859 C C . LEU A 1 255 ? 60.144 5.304 61.815 1.00 51.47 255 LEU A C 1
ATOM 1860 O O . LEU A 1 255 ? 59.415 5.067 60.845 1.00 54.37 255 LEU A O 1
ATOM 1865 N N . GLU A 1 256 ? 59.682 5.830 62.947 1.00 46.30 256 GLU A N 1
ATOM 1866 C CA . GLU A 1 256 ? 58.298 6.241 63.131 1.00 46.42 256 GLU A CA 1
ATOM 1867 C C . GLU A 1 256 ? 58.282 7.422 64.088 1.00 43.75 256 GLU A C 1
ATOM 1868 O O . GLU A 1 256 ? 59.199 7.562 64.907 1.00 44.50 256 GLU A O 1
ATOM 1874 N N . PRO A 1 257 ? 57.281 8.292 64.002 1.00 46.22 257 PRO A N 1
ATOM 1875 C CA . PRO A 1 257 ? 57.219 9.434 64.918 1.00 45.84 257 PRO A CA 1
ATOM 1876 C C . PRO A 1 257 ? 56.714 9.034 66.294 1.00 48.88 257 PRO A C 1
ATOM 1877 O O . PRO A 1 257 ? 55.925 8.099 66.451 1.00 45.58 257 PRO A O 1
ATOM 1881 N N . THR A 1 258 ? 57.188 9.762 67.303 1.00 47.23 258 THR A N 1
ATOM 1882 C CA . THR A 1 258 ? 56.729 9.529 68.662 1.00 47.72 258 THR A CA 1
ATOM 1883 C C . THR A 1 258 ? 55.298 10.036 68.830 1.00 45.52 258 THR A C 1
ATOM 1884 O O . THR A 1 258 ? 54.768 10.780 67.999 1.00 45.26 258 THR A O 1
ATOM 1888 N N . ALA A 1 259 ? 54.668 9.617 69.930 1.00 45.96 259 ALA A N 1
ATOM 1889 C CA . ALA A 1 259 ? 53.293 10.031 70.195 1.00 46.26 259 ALA A CA 1
ATOM 1890 C C . ALA A 1 259 ? 53.192 11.541 70.363 1.00 48.49 259 ALA A C 1
ATOM 1891 O O . ALA A 1 259 ? 52.261 12.170 69.848 1.00 45.27 259 ALA A O 1
ATOM 1893 N N . GLU A 1 260 ? 54.146 12.143 71.079 1.00 45.79 260 GLU A N 1
ATOM 1894 C CA . GLU A 1 260 ? 54.131 13.592 71.255 1.00 51.11 260 GLU A CA 1
ATOM 1895 C C . GLU A 1 260 ? 54.397 14.320 69.944 1.00 45.93 260 GLU A C 1
ATOM 1896 O O . GLU A 1 260 ? 53.860 15.413 69.727 1.00 50.88 260 GLU A O 1
ATOM 1902 N N . MET A 1 261 ? 55.223 13.741 69.068 1.00 49.27 261 MET A N 1
ATOM 1903 C CA . MET A 1 261 ? 55.410 14.309 67.737 1.00 46.38 261 MET A CA 1
ATOM 1904 C C . MET A 1 261 ? 54.084 14.388 66.992 1.00 43.79 261 MET A C 1
ATOM 1905 O O . MET A 1 261 ? 53.751 15.420 66.396 1.00 40.51 261 MET A O 1
ATOM 1910 N N . VAL A 1 262 ? 53.313 13.300 67.017 1.00 42.88 262 VAL A N 1
ATOM 1911 C CA . VAL A 1 262 ? 52.025 13.275 66.332 1.00 43.04 262 VAL A CA 1
ATOM 1912 C C . VAL A 1 262 ? 51.049 14.242 66.990 1.00 38.98 262 VAL A C 1
ATOM 1913 O O . VAL A 1 262 ? 50.306 14.957 66.307 1.00 35.39 262 VAL A O 1
ATOM 1917 N N . GLU A 1 263 ? 51.039 14.285 68.324 1.00 39.95 263 GLU A N 1
ATOM 1918 C CA . GLU A 1 263 ? 50.101 15.146 69.037 1.00 42.40 263 GLU A CA 1
ATOM 1919 C C . GLU A 1 263 ? 50.399 16.620 68.784 1.00 41.16 263 GLU A C 1
ATOM 1920 O O . GLU A 1 263 ? 49.490 17.404 68.486 1.00 41.66 263 GLU A O 1
ATOM 1926 N N . ARG A 1 264 ? 51.669 17.016 68.897 1.00 39.69 264 ARG A N 1
ATOM 1927 C CA . ARG A 1 264 ? 52.025 18.414 68.672 1.00 39.04 264 ARG A CA 1
ATOM 1928 C C . ARG A 1 264 ? 51.853 18.810 67.212 1.00 39.29 264 ARG A C 1
ATOM 1929 O O . ARG A 1 264 ? 51.522 19.965 66.921 1.00 40.07 264 ARG A O 1
ATOM 1937 N N . GLN A 1 265 ? 52.074 17.875 66.286 1.00 36.10 265 GLN A N 1
ATOM 1938 C CA . GLN A 1 265 ? 51.808 18.154 64.879 1.00 34.59 265 GLN A CA 1
ATOM 1939 C C . GLN A 1 265 ? 50.318 18.352 64.634 1.00 38.64 265 GLN A C 1
ATOM 1940 O O . GLN A 1 265 ? 49.919 19.258 63.892 1.00 39.05 265 GLN A O 1
ATOM 1946 N N . ALA A 1 266 ? 49.480 17.519 65.257 1.00 38.49 266 ALA A N 1
ATOM 1947 C CA . ALA A 1 266 ? 48.037 17.653 65.092 1.00 39.00 266 ALA A CA 1
ATOM 1948 C C . ALA A 1 266 ? 47.527 18.953 65.701 1.00 40.17 266 ALA A C 1
ATOM 1949 O O . ALA A 1 266 ? 46.592 19.567 65.175 1.00 37.77 266 ALA A O 1
ATOM 1951 N N . GLU A 1 267 ? 48.126 19.386 66.813 1.00 42.64 267 GLU A N 1
ATOM 1952 C CA . GLU A 1 267 ? 47.702 20.632 67.441 1.00 44.26 267 GLU A CA 1
ATOM 1953 C C . GLU A 1 267 ? 48.078 21.837 66.588 1.00 41.68 267 GLU A C 1
ATOM 1954 O O . GLU A 1 267 ? 47.278 22.766 66.429 1.00 41.51 267 GLU A O 1
ATOM 1960 N N . LEU A 1 268 ? 49.290 21.839 66.028 1.00 40.17 268 LEU A N 1
ATOM 1961 C CA . LEU A 1 268 ? 49.715 22.958 65.194 1.00 45.03 268 LEU A CA 1
ATOM 1962 C C . LEU A 1 268 ? 48.928 23.008 63.890 1.00 35.73 268 LEU A C 1
ATOM 1963 O O . LEU A 1 268 ? 48.593 24.093 63.402 1.00 34.10 268 LEU A O 1
ATOM 1968 N N . TYR A 1 269 ? 48.626 21.843 63.310 1.00 29.00 269 TYR A N 1
ATOM 1969 C CA . TYR A 1 269 ? 47.818 21.809 62.095 1.00 36.88 269 TYR A CA 1
ATOM 1970 C C . TYR A 1 269 ? 46.406 22.316 62.360 1.00 35.87 269 TYR A C 1
ATOM 1971 O O . TYR A 1 269 ? 45.826 23.027 61.531 1.00 38.14 269 TYR A O 1
ATOM 1980 N N . GLU A 1 270 ? 45.838 21.957 63.514 1.00 33.99 270 GLU A N 1
ATOM 1981 C CA . GLU A 1 270 ? 44.505 22.433 63.870 1.00 38.66 270 GLU A CA 1
ATOM 1982 C C . GLU A 1 270 ? 44.484 23.948 64.025 1.00 40.60 270 GLU A C 1
ATOM 1983 O O . GLU A 1 270 ? 43.553 24.616 63.559 1.00 39.61 270 GLU A O 1
ATOM 1989 N N . GLN A 1 271 ? 45.506 24.511 64.676 1.00 39.76 271 GLN A N 1
ATOM 1990 C CA . GLN A 1 271 ? 45.580 25.960 64.821 1.00 41.19 271 GLN A CA 1
ATOM 1991 C C . GLN A 1 271 ? 45.887 26.642 63.494 1.00 35.87 271 GLN A C 1
ATOM 1992 O O . GLN A 1 271 ? 45.424 27.763 63.255 1.00 36.73 271 GLN A O 1
ATOM 1998 N N . LEU A 1 272 ? 46.660 25.987 62.625 1.00 36.32 272 LEU A N 1
ATOM 1999 C CA . LEU A 1 272 ? 46.971 26.568 61.323 1.00 38.59 272 LEU A CA 1
ATOM 2000 C C . LEU A 1 272 ? 45.724 26.670 60.455 1.00 37.22 272 LEU A C 1
ATOM 2001 O O . LEU A 1 272 ? 45.473 27.707 59.829 1.00 36.75 272 LEU A O 1
ATOM 2006 N N . PHE A 1 273 ? 44.929 25.601 60.404 1.00 36.57 273 PHE A N 1
ATOM 2007 C CA . PHE A 1 273 ? 43.744 25.608 59.556 1.00 34.82 273 PHE A CA 1
ATOM 2008 C C . PHE A 1 273 ? 42.614 26.428 60.160 1.00 36.58 273 PHE A C 1
ATOM 2009 O O . PHE A 1 273 ? 41.773 26.950 59.421 1.00 42.04 273 PHE A O 1
ATOM 2017 N N . SER A 1 274 ? 42.575 26.558 61.488 1.00 33.76 274 SER A N 1
ATOM 2018 C CA . SER A 1 274 ? 41.656 27.512 62.098 1.00 38.15 274 SER A CA 1
ATOM 2019 C C . SER A 1 274 ? 42.055 28.942 61.753 1.00 37.53 274 SER A C 1
ATOM 2020 O O . SER A 1 274 ? 41.192 29.799 61.531 1.00 37.81 274 SER A O 1
ATOM 2023 N N . LEU A 1 275 ? 43.361 29.212 61.697 1.00 35.40 275 LEU A N 1
ATOM 2024 C CA . LEU A 1 275 ? 43.832 30.534 61.297 1.00 34.68 275 LEU A CA 1
ATOM 2025 C C . LEU A 1 275 ? 43.571 30.786 59.816 1.00 32.98 275 LEU A C 1
ATOM 2026 O O . LEU A 1 275 ? 43.204 31.901 59.427 1.00 43.83 275 LEU A O 1
ATOM 2031 N N . TYR A 1 276 ? 43.760 29.764 58.977 1.00 35.67 276 TYR A N 1
ATOM 2032 C CA . TYR A 1 276 ? 43.483 29.913 57.552 1.00 33.50 276 TYR A CA 1
ATOM 2033 C C . TYR A 1 276 ? 42.010 30.214 57.307 1.00 37.72 276 TYR A C 1
ATOM 2034 O O . TYR A 1 276 ? 41.668 31.009 56.423 1.00 36.79 276 TYR A O 1
ATOM 2043 N N . ARG A 1 277 ? 41.120 29.581 58.077 1.00 37.62 277 ARG A N 1
ATOM 2044 C CA . ARG A 1 277 ? 39.693 29.846 57.929 1.00 42.18 277 ARG A CA 1
ATOM 2045 C C . ARG A 1 277 ? 39.337 31.260 58.366 1.00 46.65 277 ARG A C 1
ATOM 2046 O O . ARG A 1 277 ? 38.399 31.856 57.823 1.00 46.15 277 ARG A O 1
ATOM 2054 N N . GLU A 1 278 ? 40.063 31.808 59.344 1.00 44.34 278 GLU A N 1
ATOM 2055 C CA . GLU A 1 278 ? 39.867 33.205 59.716 1.00 49.92 278 GLU A CA 1
ATOM 2056 C C . GLU A 1 278 ? 40.113 34.125 58.529 1.00 42.31 278 GLU A C 1
ATOM 2057 O O . GLU A 1 278 ? 39.393 35.111 58.334 1.00 43.62 278 GLU A O 1
ATOM 2063 N N . TYR A 1 279 ? 41.130 33.816 57.725 1.00 43.59 279 TYR A N 1
ATOM 2064 C CA . TYR A 1 279 ? 41.468 34.595 56.543 1.00 46.20 279 TYR A CA 1
ATOM 2065 C C . TYR A 1 279 ? 40.923 33.960 55.270 1.00 41.45 279 TYR A C 1
ATOM 2066 O O . TYR A 1 279 ? 41.550 34.038 54.208 1.00 44.93 279 TYR A O 1
ATOM 2075 N N . ARG A 1 280 ? 39.760 33.318 55.385 1.00 47.93 280 ARG A N 1
ATOM 2076 C CA . ARG A 1 280 ? 38.959 32.783 54.291 1.00 45.23 280 ARG A CA 1
ATOM 2077 C C . ARG A 1 280 ? 38.933 33.703 53.079 1.00 46.51 280 ARG A C 1
ATOM 2078 O O . ARG A 1 280 ? 39.085 33.250 51.940 1.00 44.68 280 ARG A O 1
ATOM 2086 N N . ASP A 1 281 ? 38.743 35.001 53.324 1.00 44.90 281 ASP A N 1
ATOM 2087 C CA . ASP A 1 281 ? 38.509 35.950 52.244 1.00 51.23 281 ASP A CA 1
ATOM 2088 C C . ASP A 1 281 ? 39.762 36.243 51.429 1.00 47.34 281 ASP A C 1
ATOM 2089 O O . ASP A 1 281 ? 39.645 36.721 50.296 1.00 46.67 281 ASP A O 1
ATOM 2094 N N . VAL A 1 282 ? 40.951 35.974 51.967 1.00 49.35 282 VAL A N 1
ATOM 2095 C CA . VAL A 1 282 ? 42.187 36.257 51.258 1.00 46.89 282 VAL A CA 1
ATOM 2096 C C . VAL A 1 282 ? 42.935 34.989 50.851 1.00 42.75 282 VAL A C 1
ATOM 2097 O O . VAL A 1 282 ? 43.626 34.997 49.825 1.00 39.75 282 VAL A O 1
ATOM 2101 N N . ILE A 1 283 ? 42.808 33.900 51.603 1.00 41.71 283 ILE A N 1
ATOM 2102 C CA . ILE A 1 283 ? 43.452 32.636 51.260 1.00 40.15 283 ILE A CA 1
ATOM 2103 C C . ILE A 1 283 ? 42.514 31.850 50.354 1.00 38.73 283 ILE A C 1
ATOM 2104 O O . ILE A 1 283 ? 41.378 31.548 50.736 1.00 32.74 283 ILE A O 1
ATOM 2109 N N . ARG A 1 284 ? 42.986 31.514 49.153 1.00 37.93 284 ARG A N 1
ATOM 2110 C CA . ARG A 1 284 ? 42.165 30.823 48.170 1.00 37.65 284 ARG A CA 1
ATOM 2111 C C . ARG A 1 284 ? 42.590 29.384 47.912 1.00 31.32 284 ARG A C 1
ATOM 2112 O O . ARG A 1 284 ? 41.824 28.637 47.294 1.00 33.24 284 ARG A O 1
ATOM 2120 N N . SER A 1 285 ? 43.772 28.972 48.367 1.00 33.76 285 SER A N 1
ATOM 2121 C CA . SER A 1 285 ? 44.230 27.609 48.132 1.00 32.30 285 SER A CA 1
ATOM 2122 C C . SER A 1 285 ? 45.343 27.269 49.112 1.00 34.49 285 SER A C 1
ATOM 2123 O O . SER A 1 285 ? 46.239 28.084 49.349 1.00 33.80 285 SER A O 1
ATOM 2126 N N . VAL A 1 286 ? 45.279 26.063 49.671 1.00 33.04 286 VAL A N 1
ATOM 2127 C CA . VAL A 1 286 ? 46.308 25.537 50.563 1.00 32.85 286 VAL A CA 1
ATOM 2128 C C . VAL A 1 286 ? 46.774 24.208 49.984 1.00 32.10 286 VAL A C 1
ATOM 2129 O O . VAL A 1 286 ? 46.005 23.239 49.937 1.00 29.05 286 VAL A O 1
ATOM 2133 N N . THR A 1 287 ? 48.027 24.158 49.544 1.00 31.93 287 THR A N 1
ATOM 2134 C CA . THR A 1 287 ? 48.604 22.970 48.930 1.00 29.91 287 THR A CA 1
ATOM 2135 C C . THR A 1 287 ? 49.696 22.408 49.829 1.00 28.48 287 THR A C 1
ATOM 2136 O O . THR A 1 287 ? 50.573 23.149 50.287 1.00 32.67 287 THR A O 1
ATOM 2140 N N . PHE A 1 288 ? 49.634 21.105 50.087 1.00 27.66 288 PHE A N 1
ATOM 2141 C CA . PHE A 1 288 ? 50.695 20.402 50.791 1.00 33.75 288 PHE A CA 1
ATOM 2142 C C . PHE A 1 288 ? 51.780 19.986 49.806 1.00 32.59 288 PHE A C 1
ATOM 2143 O O . PHE A 1 288 ? 51.497 19.629 48.660 1.00 37.74 288 PHE A O 1
ATOM 2151 N N . TRP A 1 289 ? 53.033 20.029 50.261 1.00 34.20 289 TRP A N 1
ATOM 2152 C CA . TRP A 1 289 ? 54.150 19.585 49.425 1.00 32.82 289 TRP A CA 1
ATOM 2153 C C . TRP A 1 289 ? 54.288 18.067 49.544 1.00 32.07 289 TRP A C 1
ATOM 2154 O O . TRP A 1 289 ? 55.252 17.522 50.086 1.00 37.18 289 TRP A O 1
ATOM 2165 N N . GLY A 1 290 ? 53.283 17.383 49.004 1.00 33.80 290 GLY A N 1
ATOM 2166 C CA . GLY A 1 290 ? 53.190 15.941 49.071 1.00 31.92 290 GLY A CA 1
ATOM 2167 C C . GLY A 1 290 ? 51.751 15.500 49.237 1.00 33.85 290 GLY A C 1
ATOM 2168 O O . GLY A 1 290 ? 50.881 16.316 49.555 1.00 35.68 290 GLY A O 1
ATOM 2169 N N . ALA A 1 291 ? 51.483 14.215 49.019 1.00 29.98 291 ALA A N 1
ATOM 2170 C CA . ALA A 1 291 ? 50.151 13.658 49.211 1.00 32.90 291 ALA A CA 1
ATOM 2171 C C . ALA A 1 291 ? 50.027 12.866 50.503 1.00 39.45 291 ALA A C 1
ATOM 2172 O O . ALA A 1 291 ? 48.995 12.945 51.178 1.00 31.66 291 ALA A O 1
ATOM 2174 N N . ALA A 1 292 ? 51.057 12.105 50.861 1.00 35.54 292 ALA A N 1
ATOM 2175 C CA . ALA A 1 292 ? 51.049 11.309 52.079 1.00 34.64 292 ALA A CA 1
ATOM 2176 C C . ALA A 1 292 ? 52.489 11.103 52.524 1.00 40.85 292 ALA A C 1
ATOM 2177 O O . ALA A 1 292 ? 53.435 11.368 51.779 1.00 42.12 292 ALA A O 1
ATOM 2179 N N . ASP A 1 293 ? 52.642 10.614 53.757 1.00 42.12 293 ASP A N 1
ATOM 2180 C CA . ASP A 1 293 ? 53.963 10.476 54.359 1.00 41.82 293 ASP A CA 1
ATOM 2181 C C . ASP A 1 293 ? 54.847 9.457 53.649 1.00 43.30 293 ASP A C 1
ATOM 2182 O O . ASP A 1 293 ? 56.045 9.399 53.945 1.00 42.55 293 ASP A O 1
ATOM 2187 N N . ASP A 1 294 ? 54.302 8.659 52.726 1.00 44.62 294 ASP A N 1
ATOM 2188 C CA . ASP A 1 294 ? 55.122 7.654 52.056 1.00 45.72 294 ASP A CA 1
ATOM 2189 C C . ASP A 1 294 ? 56.131 8.273 51.096 1.00 43.98 294 ASP A C 1
ATOM 2190 O O . ASP A 1 294 ? 57.098 7.602 50.719 1.00 41.49 294 ASP A O 1
ATOM 2195 N N . TYR A 1 295 ? 55.932 9.525 50.689 1.00 40.65 295 TYR A N 1
ATOM 2196 C CA . TYR A 1 295 ? 56.971 10.268 49.983 1.00 40.06 295 TYR A CA 1
ATOM 2197 C C . TYR A 1 295 ? 56.889 11.727 50.398 1.00 39.71 295 TYR A C 1
ATOM 2198 O O . TYR A 1 295 ? 55.848 12.368 50.219 1.00 36.56 295 TYR A O 1
ATOM 2207 N N . THR A 1 296 ? 57.988 12.246 50.938 1.00 45.76 296 THR A N 1
ATOM 2208 C CA . THR A 1 296 ? 58.127 13.663 51.232 1.00 43.11 296 THR A CA 1
ATOM 2209 C C . THR A 1 296 ? 59.549 14.081 50.898 1.00 47.46 296 THR A C 1
ATOM 2210 O O . THR A 1 296 ? 60.497 13.328 51.142 1.00 40.14 296 THR A O 1
ATOM 2214 N N . TRP A 1 297 ? 59.692 15.277 50.325 1.00 46.11 297 TRP A N 1
ATOM 2215 C CA . TRP A 1 297 ? 61.020 15.800 50.031 1.00 47.60 297 TRP A CA 1
ATOM 2216 C C . TRP A 1 297 ? 61.860 15.965 51.289 1.00 45.33 297 TRP A C 1
ATOM 2217 O O . TRP A 1 297 ? 63.093 15.975 51.204 1.00 47.55 297 TRP A O 1
ATOM 2228 N N . LEU A 1 298 ? 61.218 16.090 52.454 1.00 45.61 298 LEU A N 1
ATOM 2229 C CA . LEU A 1 298 ? 61.947 16.204 53.711 1.00 47.36 298 LEU A CA 1
ATOM 2230 C C . LEU A 1 298 ? 62.703 14.930 54.059 1.00 46.63 298 LEU A C 1
ATOM 2231 O O . LEU A 1 298 ? 63.589 14.965 54.919 1.00 49.69 298 LEU A O 1
ATOM 2236 N N . SER A 1 299 ? 62.376 13.809 53.413 1.00 45.05 299 SER A N 1
ATOM 2237 C CA . SER A 1 299 ? 63.117 12.572 53.620 1.00 56.80 299 SER A CA 1
ATOM 2238 C C . SER A 1 299 ? 64.495 12.599 52.974 1.00 56.86 299 SER A C 1
ATOM 2239 O O . SER A 1 299 ? 65.296 11.691 53.223 1.00 68.38 299 SER A O 1
ATOM 2242 N N . TYR A 1 300 ? 64.790 13.610 52.158 1.00 46.17 300 TYR A N 1
ATOM 2243 C CA . TYR A 1 300 ? 66.076 13.719 51.489 1.00 62.18 300 TYR A CA 1
ATOM 2244 C C . TYR A 1 300 ? 66.754 15.066 51.690 1.00 59.25 300 TYR A C 1
ATOM 2245 O O . TYR A 1 300 ? 67.914 15.215 51.292 1.00 71.45 300 TYR A O 1
ATOM 2254 N N . PHE A 1 301 ? 66.075 16.044 52.297 1.00 61.88 301 PHE A N 1
ATOM 2255 C CA . PHE A 1 301 ? 66.645 17.353 52.575 1.00 65.76 301 PHE A CA 1
ATOM 2256 C C . PHE A 1 301 ? 66.178 17.757 53.970 1.00 68.37 301 PHE A C 1
ATOM 2257 O O . PHE A 1 301 ? 64.984 17.601 54.291 1.00 48.85 301 PHE A O 1
ATOM 2265 N N . PRO A 1 302 ? 67.075 18.277 54.824 1.00 70.73 302 PRO A N 1
ATOM 2266 C CA . PRO A 1 302 ? 68.507 18.443 54.552 1.00 75.86 302 PRO A CA 1
ATOM 2267 C C . PRO A 1 302 ? 69.292 17.142 54.696 1.00 73.67 302 PRO A C 1
ATOM 2268 O O . PRO A 1 302 ? 70.343 16.985 54.074 1.00 70.39 302 PRO A O 1
ATOM 2272 N N . VAL A 1 303 ? 68.784 16.222 55.510 1.00 71.00 303 VAL A N 1
ATOM 2273 C CA . VAL A 1 303 ? 69.440 14.941 55.745 1.00 64.44 303 VAL A CA 1
ATOM 2274 C C . VAL A 1 303 ? 68.939 13.937 54.717 1.00 64.06 303 VAL A C 1
ATOM 2275 O O . VAL A 1 303 ? 67.741 13.638 54.660 1.00 75.73 303 VAL A O 1
ATOM 2279 N N . ARG A 1 304 ? 69.856 13.413 53.910 1.00 62.97 304 ARG A N 1
ATOM 2280 C CA . ARG A 1 304 ? 69.505 12.366 52.964 1.00 71.13 304 ARG A CA 1
ATOM 2281 C C . ARG A 1 304 ? 69.304 11.041 53.691 1.00 68.77 304 ARG A C 1
ATOM 2282 O O . ARG A 1 304 ? 69.943 10.760 54.709 1.00 56.24 304 ARG A O 1
ATOM 2290 N N . GLY A 1 305 ? 68.393 10.225 53.163 1.00 72.05 305 GLY A N 1
ATOM 2291 C CA . GLY A 1 305 ? 68.139 8.917 53.734 1.00 74.56 305 GLY A CA 1
ATOM 2292 C C . GLY A 1 305 ? 67.401 8.911 55.053 1.00 75.46 305 GLY A C 1
ATOM 2293 O O . GLY A 1 305 ? 67.248 7.843 55.654 1.00 77.52 305 GLY A O 1
ATOM 2294 N N . ARG A 1 306 ? 66.944 10.065 55.524 1.00 80.79 306 ARG A N 1
ATOM 2295 C CA . ARG A 1 306 ? 66.190 10.172 56.763 1.00 76.52 306 ARG A CA 1
ATOM 2296 C C . ARG A 1 306 ? 64.695 10.054 56.475 1.00 76.80 306 ARG A C 1
ATOM 2297 O O . ARG A 1 306 ? 64.244 10.222 55.341 1.00 71.43 306 ARG A O 1
ATOM 2305 N N . ARG A 1 307 ? 63.928 9.738 57.513 1.00 70.23 307 ARG A N 1
ATOM 2306 C CA . ARG A 1 307 ? 62.482 9.627 57.405 1.00 58.83 307 ARG A CA 1
ATOM 2307 C C . ARG A 1 307 ? 61.802 10.776 58.134 1.00 47.77 307 ARG A C 1
ATOM 2308 O O . ARG A 1 307 ? 62.252 11.203 59.202 1.00 54.02 307 ARG A O 1
ATOM 2316 N N . ASN A 1 308 ? 60.716 11.272 57.544 1.00 45.77 308 ASN A N 1
ATOM 2317 C CA . ASN A 1 308 ? 59.912 12.334 58.129 1.00 45.01 308 ASN A CA 1
ATOM 2318 C C . ASN A 1 308 ? 58.445 12.045 57.845 1.00 44.99 308 ASN A C 1
ATOM 2319 O O . ASN A 1 308 ? 58.106 11.318 56.909 1.00 48.73 308 ASN A O 1
ATOM 2324 N N . TRP A 1 309 ? 57.573 12.624 58.667 1.00 40.76 309 TRP A N 1
ATOM 2325 C CA . TRP A 1 309 ? 56.138 12.336 58.627 1.00 40.30 309 TRP A CA 1
ATOM 2326 C C . TRP A 1 309 ? 55.371 13.643 58.755 1.00 38.53 309 TRP A C 1
ATOM 2327 O O . TRP A 1 309 ? 54.811 13.958 59.813 1.00 42.71 309 TRP A O 1
ATOM 2338 N N . PRO A 1 310 ? 55.311 14.437 57.676 1.00 39.56 310 PRO A N 1
ATOM 2339 C CA . PRO A 1 310 ? 54.876 15.832 57.812 1.00 41.34 310 PRO A CA 1
ATOM 2340 C C . PRO A 1 310 ? 53.486 16.154 57.280 1.00 36.91 310 PRO A C 1
ATOM 2341 O O . PRO A 1 310 ? 53.083 17.321 57.308 1.00 37.05 310 PRO A O 1
ATOM 2345 N N . LEU A 1 311 ? 52.741 15.166 56.795 1.00 33.37 311 LEU A N 1
ATOM 2346 C CA . LEU A 1 311 ? 51.490 15.440 56.102 1.00 34.01 311 LEU A CA 1
ATOM 2347 C C . LEU A 1 311 ? 50.293 15.017 56.954 1.00 29.25 311 LEU A C 1
ATOM 2348 O O . LEU A 1 311 ? 50.415 14.766 58.156 1.00 33.66 311 LEU A O 1
ATOM 2353 N N . LEU A 1 312 ? 49.118 14.960 56.324 1.00 30.49 312 LEU A N 1
ATOM 2354 C CA . LEU A 1 312 ? 47.885 14.586 57.006 1.00 36.52 312 LEU A CA 1
ATOM 2355 C C . LEU A 1 312 ? 47.530 13.115 56.838 1.00 34.91 312 LEU A C 1
ATOM 2356 O O . LEU A 1 312 ? 46.639 12.626 57.540 1.00 36.07 312 LEU A O 1
ATOM 2361 N N . PHE A 1 313 ? 48.199 12.404 55.932 1.00 30.27 313 PHE A N 1
ATOM 2362 C CA . PHE A 1 313 ? 47.973 10.983 55.718 1.00 33.63 313 PHE A CA 1
ATOM 2363 C C . PHE A 1 313 ? 49.296 10.242 55.850 1.00 34.98 313 PHE A C 1
ATOM 2364 O O . PHE A 1 313 ? 50.354 10.763 55.484 1.00 37.54 313 PHE A O 1
ATOM 2372 N N . ASP A 1 314 ? 49.230 9.021 56.376 1.00 41.74 314 ASP A N 1
ATOM 2373 C CA . ASP A 1 314 ? 50.435 8.250 56.654 1.00 42.91 314 ASP A CA 1
ATOM 2374 C C . ASP A 1 314 ? 50.908 7.539 55.385 1.00 44.43 314 ASP A C 1
ATOM 2375 O O . ASP A 1 314 ? 50.389 7.756 54.287 1.00 45.42 314 ASP A O 1
ATOM 2380 N N . ALA A 1 315 ? 51.907 6.664 55.535 1.00 45.56 315 ALA A N 1
ATOM 2381 C CA . ALA A 1 315 ? 52.504 5.970 54.399 1.00 49.01 315 ALA A CA 1
ATOM 2382 C C . ALA A 1 315 ? 51.565 4.963 53.749 1.00 47.86 315 ALA A C 1
ATOM 2383 O O . ALA A 1 315 ? 51.915 4.408 52.701 1.00 49.48 315 ALA A O 1
ATOM 2385 N N . GLN A 1 316 ? 50.396 4.708 54.336 1.00 47.75 316 GLN A N 1
ATOM 2386 C CA . GLN A 1 316 ? 49.382 3.859 53.724 1.00 51.17 316 GLN A CA 1
ATOM 2387 C C . GLN A 1 316 ? 48.188 4.665 53.230 1.00 44.70 316 GLN A C 1
ATOM 2388 O O . GLN A 1 316 ? 47.146 4.081 52.912 1.00 43.56 316 GLN A O 1
ATOM 2394 N N . HIS A 1 317 ? 48.316 5.992 53.175 1.00 41.18 317 HIS A N 1
ATOM 2395 C CA . HIS A 1 317 ? 47.269 6.886 52.679 1.00 39.88 317 HIS A CA 1
ATOM 2396 C C . HIS A 1 317 ? 46.005 6.805 53.531 1.00 46.56 317 HIS A C 1
ATOM 2397 O O . HIS A 1 317 ? 44.889 6.968 53.030 1.00 43.77 317 HIS A O 1
ATOM 2404 N N . ARG A 1 318 ? 46.179 6.546 54.824 1.00 40.11 318 ARG A N 1
ATOM 2405 C CA . ARG A 1 318 ? 45.144 6.591 55.845 1.00 44.00 318 ARG A CA 1
ATOM 2406 C C . ARG A 1 318 ? 45.253 7.886 56.638 1.00 43.64 318 ARG A C 1
ATOM 2407 O O . ARG A 1 318 ? 46.364 8.374 56.877 1.00 37.24 318 ARG A O 1
ATOM 2415 N N . PRO A 1 319 ? 44.128 8.471 57.046 1.00 42.97 319 PRO A N 1
ATOM 2416 C CA . PRO A 1 319 ? 44.186 9.739 57.782 1.00 45.60 319 PRO A CA 1
ATOM 2417 C C . PRO A 1 319 ? 44.919 9.584 59.106 1.00 45.73 319 PRO A C 1
ATOM 2418 O O . PRO A 1 319 ? 44.807 8.563 59.787 1.00 40.47 319 PRO A O 1
ATOM 2422 N N . LYS A 1 320 ? 45.686 10.611 59.460 1.00 42.45 320 LYS A N 1
ATOM 2423 C CA . LYS A 1 320 ? 46.397 10.653 60.726 1.00 42.88 320 LYS A CA 1
ATOM 2424 C C . LYS A 1 320 ? 45.598 11.475 61.733 1.00 40.13 320 LYS A C 1
ATOM 2425 O O . LYS A 1 320 ? 44.528 12.009 61.432 1.00 41.24 320 LYS A O 1
ATOM 2431 N N . GLU A 1 321 ? 46.131 11.573 62.954 1.00 34.73 321 GLU A N 1
ATOM 2432 C CA . GLU A 1 321 ? 45.473 12.367 63.985 1.00 40.12 321 GLU A CA 1
ATOM 2433 C C . GLU A 1 321 ? 45.340 13.825 63.565 1.00 38.16 321 GLU A C 1
ATOM 2434 O O . GLU A 1 321 ? 44.369 14.494 63.938 1.00 43.76 321 GLU A O 1
ATOM 2440 N N . ALA A 1 322 ? 46.294 14.329 62.778 1.00 39.46 322 ALA A N 1
ATOM 2441 C CA . ALA A 1 322 ? 46.194 15.695 62.277 1.00 36.60 322 ALA A CA 1
ATOM 2442 C C . ALA A 1 322 ? 44.979 15.864 61.373 1.00 41.66 322 ALA A C 1
ATOM 2443 O O . ALA A 1 322 ? 44.302 16.897 61.420 1.00 33.40 322 ALA A O 1
ATOM 2445 N N . PHE A 1 323 ? 44.689 14.858 60.542 1.00 35.30 323 PHE A N 1
ATOM 2446 C CA . PHE A 1 323 ? 43.489 14.896 59.709 1.00 40.21 323 PHE A CA 1
ATOM 2447 C C . PHE A 1 323 ? 42.238 15.053 60.563 1.00 36.31 323 PHE A C 1
ATOM 2448 O O . PHE A 1 323 ? 41.401 15.925 60.306 1.00 35.15 323 PHE A O 1
ATOM 2456 N N . ARG A 1 324 ? 42.097 14.205 61.587 1.00 38.22 324 ARG A N 1
ATOM 2457 C CA . ARG A 1 324 ? 40.923 14.260 62.452 1.00 47.22 324 ARG A CA 1
ATOM 2458 C C . ARG A 1 324 ? 40.770 15.633 63.095 1.00 42.98 324 ARG A C 1
ATOM 2459 O O . ARG A 1 324 ? 39.661 16.177 63.158 1.00 38.22 324 ARG A O 1
ATOM 2467 N N . ARG A 1 325 ? 41.875 16.213 63.567 1.00 39.33 325 ARG A N 1
ATOM 2468 C CA . ARG A 1 325 ? 41.799 17.515 64.221 1.00 41.02 325 ARG A CA 1
ATOM 2469 C C . ARG A 1 325 ? 41.551 18.632 63.213 1.00 38.47 325 ARG A C 1
ATOM 2470 O O . ARG A 1 325 ? 40.851 19.604 63.518 1.00 47.14 325 ARG A O 1
ATOM 2478 N N . VAL A 1 326 ? 42.113 18.512 62.008 1.00 42.95 326 VAL A N 1
ATOM 2479 C CA . VAL A 1 326 ? 41.979 19.576 61.018 1.00 39.88 326 VAL A CA 1
ATOM 2480 C C . VAL A 1 326 ? 40.540 19.678 60.525 1.00 46.87 326 VAL A C 1
ATOM 2481 O O . VAL A 1 326 ? 39.987 20.778 60.409 1.00 39.45 326 VAL A O 1
ATOM 2485 N N . VAL A 1 327 ? 39.907 18.539 60.229 1.00 40.36 327 VAL A N 1
ATOM 2486 C CA . VAL A 1 327 ? 38.539 18.578 59.721 1.00 44.87 327 VAL A CA 1
ATOM 2487 C C . VAL A 1 327 ? 37.571 19.036 60.803 1.00 49.44 327 VAL A C 1
ATOM 2488 O O . VAL A 1 327 ? 36.502 19.579 60.499 1.00 52.86 327 VAL A O 1
ATOM 2492 N N . ARG A 1 328 ? 37.918 18.835 62.077 1.00 49.39 328 ARG A N 1
ATOM 2493 C CA . ARG A 1 328 ? 37.071 19.326 63.156 1.00 55.26 328 ARG A CA 1
ATOM 2494 C C . ARG A 1 328 ? 37.142 20.841 63.297 1.00 55.01 328 ARG A C 1
ATOM 2495 O O . ARG A 1 328 ? 36.245 21.436 63.903 1.00 60.90 328 ARG A O 1
ATOM 2503 N N . THR A 1 329 ? 38.185 21.476 62.753 1.00 62.07 329 THR A N 1
ATOM 2504 C CA . THR A 1 329 ? 38.225 22.934 62.721 1.00 54.00 329 THR A CA 1
ATOM 2505 C C . THR A 1 329 ? 37.124 23.501 61.837 1.00 58.99 329 THR A C 1
ATOM 2506 O O . THR A 1 329 ? 36.648 24.616 62.077 1.00 64.57 329 THR A O 1
ATOM 2510 N N . ALA A 1 330 ? 36.713 22.755 60.818 1.00 58.52 330 ALA A N 1
ATOM 2511 C CA . ALA A 1 330 ? 35.659 23.196 59.918 1.00 69.22 330 ALA A CA 1
ATOM 2512 C C . ALA A 1 330 ? 34.366 22.440 60.199 1.00 73.12 330 ALA A C 1
ATOM 2513 O O . ALA A 1 330 ? 33.923 22.358 61.345 1.00 58.52 330 ALA A O 1
#

InterPro domains:
  IPR001000 Glycoside hydrolase family 10 domain [PF00331] (8-327)
  IPR001000 Glycoside hydrolase family 10 domain [PR00134] (76-88)
  IPR001000 Glycoside hydrolase family 10 domain [PR00134] (124-135)
  IPR001000 Glycoside hydrolase family 10 domain [PR00134] (170-181)
  IPR001000 Glycoside hydrolase family 10 domain [PR00134] (198-210)
  IPR001000 Glycoside hydrolase family 10 domain [PS51760] (1-329)
  IPR001000 Glycoside hydrolase family 10 domain [SM00633] (45-330)
  IPR017853 Glycoside hydrolase superfamily [SSF51445] (7-328)
  IPR044846 Glycoside hydrolase family 10 [PTHR31490] (11-326)

Radius of gyration: 18.6 Å; Cα contacts (8 Å, |Δi|>4): 598; chains: 1; bounding box: 42×46×49 Å

B-factor: mean 48.25, std 14.06, range [16.26, 109.23]

Solvent-accessible surface area: 13419 Å² total; per-residue (Å²): 154,71,0,76,58,37,0,122,115,15,6,10,0,0,0,2,0,12,35,159,14,2,74,72,2,24,134,12,0,119,36,22,0,13,0,0,1,0,14,53,9,0,16,10,73,46,0,8,58,50,80,58,81,67,52,31,144,100,1,40,74,0,3,76,12,2,58,134,66,69,23,96,2,1,0,5,0,3,34,39,117,109,38,33,7,110,45,28,134,158,88,116,132,59,36,32,142,29,16,104,59,16,0,59,32,0,0,37,118,4,86,72,120,3,63,0,2,1,0,7,4,21,45,20,84,117,55,76,87,41,18,6,90,0,0,63,29,2,66,87,17,3,79,117,4,51,1,0,1,0,2,51,50,2,3,73,61,61,6,20,54,82,5,18,166,24,0,110,86,0,82,145,94,57,9,28,10,56,0,5,4,1,3,0,22,10,6,45,79,59,25,52,35,70,67,1,89,100,0,0,79,78,2,28,126,4,70,18,17,0,2,1,1,10,0,1,4,9,10,3,25,132,119,44,151,114,85,99,36,129,125,30,63,89,115,34,40,64,98,2,0,43,22,0,48,65,2,0,51,1,1,84,102,36,110,136,26,0,138,0,0,0,0,17,5,5,1,12,63,72,1,63,16,17,114,102,47,14,186,71,11,130,3,23,0,0,1,2,45,48,120,46,157,76,29,55,1,19,102,28,0,23,170,27,58

Nearest PDB structures (foldseek):
  6wqw-assembly1_A  TM=1.003E+00  e=5.201E-64  Thermobacillus composti
  3mui-assembly2_B  TM=9.881E-01  e=2.736E-45  Geobacillus stearothermophilus
  3msd-assembly1_A  TM=9.877E-01  e=2.736E-45  Geobacillus stearothermophilus
  3ms8-assembly2_B  TM=9.881E-01  e=1.054E-44  Geobacillus stearothermophilus
  1n82-assembly1_A  TM=9.880E-01  e=2.857E-44  Geobacillus stearothermophilus